Protein AF-A0A8T3YAH6-F1 (afdb_monomer)

Radius of gyration: 26.65 Å; Cα contacts (8 Å, |Δi|>4): 251; chains: 1; bounding box: 53×47×96 Å

Solvent-accessible surface area (backbone atoms only — not comparable to full-atom values): 14576 Å² total; per-residue (Å²): 122,76,70,62,58,57,54,55,54,52,54,54,53,51,53,52,51,52,53,52,54,55,53,51,63,73,66,51,76,77,71,78,74,79,67,77,67,78,80,73,75,72,81,82,87,81,82,77,85,69,80,42,40,68,44,41,51,53,56,50,48,55,52,32,55,74,72,73,51,50,78,53,68,27,23,88,98,78,37,68,81,57,73,85,51,45,67,61,51,51,50,54,51,44,51,52,43,23,71,75,68,77,44,76,87,72,63,62,68,64,57,65,69,46,90,79,73,51,46,64,53,42,33,52,28,51,52,50,18,52,52,22,41,53,54,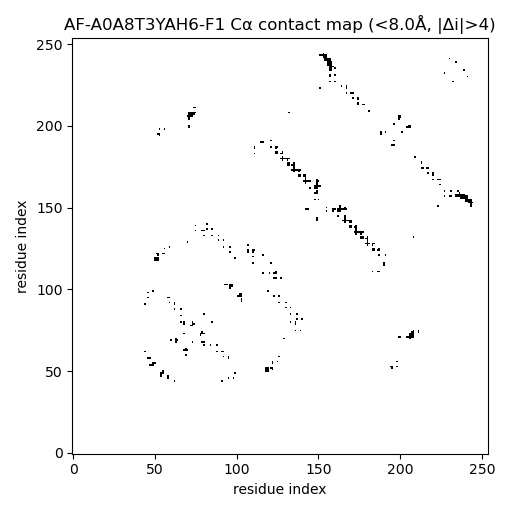13,47,43,24,44,56,52,21,46,72,58,48,72,54,16,44,67,79,72,28,44,41,30,53,33,45,69,47,26,51,56,13,45,52,24,39,48,50,10,34,53,28,42,49,52,15,51,49,33,42,52,57,37,63,75,75,53,58,71,68,55,42,68,73,63,32,52,83,92,54,37,27,44,49,76,72,54,63,45,68,60,52,50,51,50,49,52,50,49,52,52,50,52,51,68,76,26,74,91,31,80,74,35,86,52,73,43,78,47,78,84,81,79,77,75,80,78,80,124

Structure (mmCIF, N/CA/C/O backbone):
data_AF-A0A8T3YAH6-F1
#
_entry.id   AF-A0A8T3YAH6-F1
#
loop_
_atom_site.group_PDB
_atom_site.id
_atom_site.type_symbol
_atom_site.label_atom_id
_atom_site.label_alt_id
_atom_site.label_comp_id
_atom_site.label_asym_id
_atom_site.label_entity_id
_atom_site.label_seq_id
_atom_site.pdbx_PDB_ins_code
_atom_site.Cartn_x
_atom_site.Cartn_y
_atom_site.Cartn_z
_atom_site.occupancy
_atom_site.B_iso_or_equiv
_atom_site.auth_seq_id
_atom_site.auth_comp_id
_atom_site.auth_asym_id
_atom_site.auth_atom_id
_atom_site.pdbx_PDB_model_num
ATOM 1 N N . MET A 1 1 ? -8.938 -32.925 -70.103 1.00 58.50 1 MET A N 1
ATOM 2 C CA . MET A 1 1 ? -7.854 -32.236 -69.361 1.00 58.50 1 MET A CA 1
ATOM 3 C C . MET A 1 1 ? -8.086 -30.743 -69.096 1.00 58.50 1 MET A C 1
ATOM 5 O O . MET A 1 1 ? -7.598 -30.274 -68.082 1.00 58.50 1 MET A O 1
ATOM 9 N N . ARG A 1 2 ? -8.848 -29.981 -69.904 1.00 56.31 2 ARG A N 1
ATOM 10 C CA . ARG A 1 2 ? -9.112 -28.549 -69.612 1.00 56.31 2 ARG A CA 1
ATOM 11 C C . ARG A 1 2 ? -10.054 -28.286 -68.421 1.00 56.31 2 ARG A C 1
ATOM 13 O O . ARG A 1 2 ? -9.937 -27.248 -67.787 1.00 56.31 2 ARG A O 1
ATOM 20 N N . SER A 1 3 ? -10.931 -29.232 -68.072 1.00 58.44 3 SER A N 1
ATOM 21 C CA . SER A 1 3 ? -11.927 -29.045 -66.999 1.00 58.44 3 SER A CA 1
ATOM 22 C C . SER A 1 3 ? -11.345 -29.091 -65.578 1.00 58.44 3 SER A C 1
ATOM 24 O O . SER A 1 3 ? -11.887 -28.465 -64.675 1.00 58.44 3 SER A O 1
ATOM 26 N N . SER A 1 4 ? -10.229 -29.796 -65.369 1.00 64.81 4 SER A N 1
ATOM 27 C CA . SER A 1 4 ? -9.626 -29.962 -64.037 1.00 64.81 4 SER A CA 1
ATOM 28 C C . SER A 1 4 ? -8.854 -28.721 -63.579 1.00 64.81 4 SER A C 1
ATOM 30 O O . SER A 1 4 ? -8.792 -28.444 -62.389 1.00 64.81 4 SER A O 1
ATOM 32 N N . ILE A 1 5 ? -8.316 -27.936 -64.518 1.00 74.44 5 ILE A N 1
ATOM 33 C CA . ILE A 1 5 ? -7.551 -26.716 -64.209 1.00 74.44 5 ILE A CA 1
ATOM 34 C C . ILE A 1 5 ? -8.486 -25.606 -63.707 1.00 74.44 5 ILE A C 1
ATOM 36 O O . ILE A 1 5 ? -8.155 -24.904 -62.757 1.00 74.44 5 ILE A O 1
ATOM 40 N N . VAL A 1 6 ? -9.689 -25.496 -64.282 1.00 77.62 6 VAL A N 1
ATOM 41 C CA . VAL A 1 6 ? -10.686 -24.491 -63.874 1.00 77.62 6 VAL A CA 1
ATOM 42 C C . VAL A 1 6 ? -11.158 -24.726 -62.436 1.00 77.62 6 VAL A C 1
ATOM 44 O O . VAL A 1 6 ? -11.318 -23.776 -61.675 1.00 77.62 6 VAL A O 1
ATOM 47 N N . MET A 1 7 ? -11.316 -25.989 -62.032 1.00 78.31 7 MET A N 1
ATOM 48 C CA . MET A 1 7 ? -11.778 -26.338 -60.687 1.00 78.31 7 MET A CA 1
ATOM 49 C C . MET A 1 7 ? -10.735 -26.018 -59.602 1.00 78.31 7 MET A C 1
ATOM 51 O O . MET A 1 7 ? -11.098 -25.529 -58.536 1.00 78.31 7 MET A O 1
ATOM 55 N N . VAL A 1 8 ? -9.441 -26.218 -59.882 1.00 79.25 8 VAL A N 1
ATOM 56 C CA . VAL A 1 8 ? -8.357 -25.891 -58.934 1.00 79.25 8 VAL A CA 1
ATOM 57 C C . VAL A 1 8 ? -8.246 -24.379 -58.717 1.00 79.25 8 VAL A C 1
ATOM 59 O O . VAL A 1 8 ? -8.110 -23.932 -57.580 1.00 79.25 8 VAL A O 1
ATOM 62 N N . TYR A 1 9 ? -8.385 -23.581 -59.781 1.00 81.38 9 TYR A N 1
ATOM 63 C CA . TYR A 1 9 ? -8.383 -22.118 -59.669 1.00 81.38 9 TYR A CA 1
ATOM 64 C C . TYR A 1 9 ? -9.571 -21.584 -58.861 1.00 81.38 9 TYR A C 1
ATOM 66 O O . TYR A 1 9 ? -9.408 -20.647 -58.081 1.00 81.38 9 TYR A O 1
ATOM 74 N N . LEU A 1 10 ? -10.751 -22.196 -58.996 1.00 81.62 10 LEU A N 1
ATOM 75 C CA . LEU A 1 10 ? -11.941 -21.774 -58.254 1.00 81.62 10 LEU A CA 1
ATOM 76 C C . LEU A 1 10 ? -11.809 -22.034 -56.748 1.00 81.62 10 LEU A C 1
ATOM 78 O O . LEU A 1 10 ? -12.174 -21.180 -55.943 1.00 81.62 10 LEU A O 1
ATOM 82 N N . ILE A 1 11 ? -11.237 -23.181 -56.369 1.00 82.94 11 ILE A N 1
ATOM 83 C CA . ILE A 1 11 ? -10.992 -23.523 -54.961 1.00 82.94 11 ILE A CA 1
ATOM 84 C C . ILE A 1 11 ? -9.966 -22.564 -54.347 1.00 82.94 11 ILE A C 1
ATOM 86 O O . ILE A 1 11 ? -10.167 -22.099 -53.229 1.00 82.94 11 ILE A O 1
ATOM 90 N N . PHE A 1 12 ? -8.910 -22.217 -55.089 1.00 83.62 12 PHE A N 1
ATOM 91 C CA . PHE A 1 12 ? -7.867 -21.307 -54.610 1.00 83.62 12 PHE A CA 1
ATOM 92 C C . PHE A 1 12 ? -8.370 -19.864 -54.428 1.00 83.62 12 PHE A C 1
ATOM 94 O O . PHE A 1 12 ? -8.004 -19.184 -53.473 1.00 83.62 12 PHE A O 1
ATOM 101 N N . LEU A 1 13 ? -9.259 -19.396 -55.310 1.00 82.69 13 LEU A N 1
ATOM 102 C CA . LEU A 1 13 ? -9.889 -18.079 -55.169 1.00 82.69 13 LEU A CA 1
ATOM 103 C C . LEU A 1 13 ? -10.863 -18.028 -53.982 1.00 82.69 13 LEU A C 1
ATOM 105 O O . LEU A 1 13 ? -10.911 -17.022 -53.276 1.00 82.69 13 LEU A O 1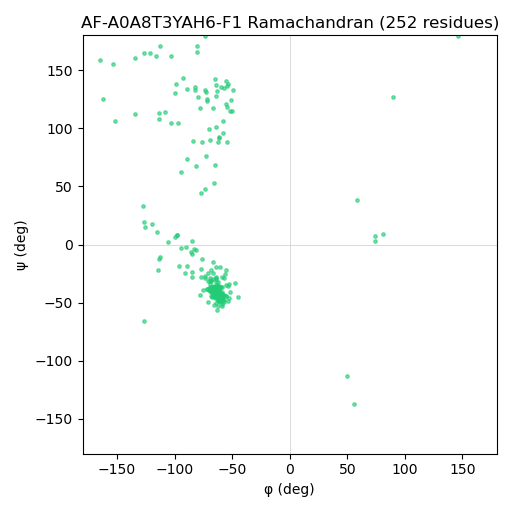
ATOM 109 N N . LEU A 1 14 ? -11.593 -19.117 -53.719 1.00 81.44 14 LEU A N 1
ATOM 110 C CA . LEU A 1 14 ? -12.488 -19.227 -52.563 1.00 81.44 14 LEU A CA 1
ATOM 111 C C . LEU A 1 14 ? -11.729 -19.209 -51.229 1.00 81.44 14 LEU A C 1
ATOM 113 O O . LEU A 1 14 ? -12.170 -18.545 -50.292 1.00 81.44 14 LEU A O 1
ATOM 117 N N . SER A 1 15 ? -10.577 -19.878 -51.131 1.00 78.81 15 SER A N 1
ATOM 118 C CA . SER A 1 15 ? -9.767 -19.856 -49.907 1.00 78.81 15 SER A CA 1
ATOM 119 C C . SER A 1 15 ? -9.123 -18.491 -49.652 1.00 78.81 15 SER A C 1
ATOM 121 O O . SER A 1 15 ? -9.118 -18.037 -48.507 1.00 78.81 15 SER A O 1
ATOM 123 N N . ILE A 1 16 ? -8.671 -17.782 -50.694 1.00 82.25 16 ILE A N 1
ATOM 124 C CA . ILE A 1 16 ? -8.184 -16.397 -50.561 1.00 82.25 16 ILE A CA 1
ATOM 125 C C . ILE A 1 16 ? -9.313 -15.456 -50.114 1.00 82.25 16 ILE A C 1
ATOM 127 O O . ILE A 1 16 ? -9.103 -14.627 -49.229 1.00 82.25 16 ILE A O 1
ATOM 131 N N . ALA A 1 17 ? -10.522 -15.602 -50.666 1.00 80.19 17 ALA A N 1
ATOM 132 C CA . ALA A 1 17 ? -11.671 -14.785 -50.275 1.00 80.19 17 ALA A CA 1
ATOM 133 C C . ALA A 1 17 ? -12.079 -15.005 -48.805 1.00 80.19 17 ALA A C 1
ATOM 135 O O . ALA A 1 17 ? -12.384 -14.040 -48.104 1.00 80.19 17 ALA A O 1
ATOM 136 N N . MET A 1 18 ? -12.029 -16.247 -48.307 1.00 81.50 18 MET A N 1
ATOM 137 C CA . MET A 1 18 ? -12.315 -16.537 -46.895 1.00 81.50 18 MET A CA 1
ATOM 138 C C . MET A 1 18 ? -11.243 -15.978 -45.948 1.00 81.50 18 MET A C 1
ATOM 140 O O . MET A 1 18 ? -11.586 -15.424 -44.905 1.00 81.50 18 MET A O 1
ATOM 144 N N . LEU A 1 19 ? -9.962 -16.048 -46.325 1.00 79.62 19 LEU A N 1
ATOM 145 C CA . LEU A 1 19 ? -8.865 -15.443 -45.559 1.00 79.62 19 LEU A CA 1
ATOM 146 C C . LEU A 1 19 ? -8.976 -13.914 -45.502 1.00 79.62 19 LEU A C 1
ATOM 148 O O . LEU A 1 19 ? -8.810 -13.324 -44.435 1.00 79.62 19 LEU A O 1
ATOM 152 N N . LEU A 1 20 ? -9.326 -13.273 -46.620 1.00 77.69 20 LEU A N 1
ATOM 153 C CA . LEU A 1 20 ? -9.554 -11.828 -46.661 1.00 77.69 20 LEU A CA 1
ATOM 154 C C . LEU A 1 20 ? -10.780 -11.417 -45.836 1.00 77.69 20 LEU A C 1
ATOM 156 O O . LEU A 1 20 ? -10.717 -10.415 -45.129 1.00 77.69 20 LEU A O 1
ATOM 160 N N . SER A 1 21 ? -11.861 -12.203 -45.854 1.00 78.69 21 SER A N 1
ATOM 161 C CA . SER A 1 21 ? -13.044 -11.942 -45.023 1.00 78.69 21 SER A CA 1
ATOM 162 C C . SER A 1 21 ? -12.746 -12.070 -43.525 1.00 78.69 21 SER A C 1
ATOM 164 O O . SER A 1 21 ? -13.248 -11.268 -42.739 1.00 78.69 21 SER A O 1
ATOM 166 N N . ALA A 1 22 ? -11.918 -13.038 -43.123 1.00 73.44 22 ALA A N 1
ATOM 167 C CA . ALA A 1 22 ? -11.496 -13.194 -41.730 1.00 73.44 22 ALA A CA 1
ATOM 168 C C . ALA A 1 22 ? -10.567 -12.051 -41.281 1.00 73.44 22 ALA A C 1
ATOM 170 O O . ALA A 1 22 ? -10.726 -11.514 -40.186 1.00 73.44 22 ALA A O 1
ATOM 171 N N . CYS A 1 23 ? -9.646 -11.610 -42.144 1.00 75.44 23 CYS A N 1
ATOM 172 C CA . CYS A 1 23 ? -8.802 -10.444 -41.868 1.00 75.44 23 CYS A CA 1
ATOM 173 C C . CYS A 1 23 ? -9.608 -9.141 -41.780 1.00 75.44 23 CYS A C 1
ATOM 175 O O . CYS A 1 23 ? -9.298 -8.289 -40.949 1.00 75.44 23 CYS A O 1
ATOM 177 N N . LEU A 1 24 ? -10.656 -8.982 -42.595 1.00 74.56 24 LEU A N 1
ATOM 178 C CA . LEU A 1 24 ? -11.487 -7.779 -42.577 1.00 74.56 24 LEU A CA 1
ATOM 179 C C . LEU A 1 24 ? -12.312 -7.663 -41.283 1.00 74.56 24 LEU A C 1
ATOM 181 O O . LEU A 1 24 ? -12.517 -6.555 -40.801 1.00 74.56 24 LEU A O 1
ATOM 185 N N . GLN A 1 25 ? -12.714 -8.786 -40.675 1.00 69.75 25 GLN A N 1
ATOM 186 C CA . GLN A 1 25 ? -13.374 -8.795 -39.361 1.00 69.75 25 GLN A CA 1
ATOM 187 C C . GLN A 1 25 ? -12.430 -8.406 -38.213 1.00 69.75 25 GLN A C 1
ATOM 189 O O . GLN A 1 25 ? -12.880 -7.819 -37.234 1.00 69.75 25 GLN A O 1
ATOM 194 N N . LEU A 1 26 ? -11.125 -8.670 -38.339 1.00 67.94 26 LEU A N 1
ATOM 195 C CA . LEU A 1 26 ? -10.120 -8.243 -37.354 1.00 67.94 26 LEU A CA 1
ATOM 196 C C . LEU A 1 26 ? -9.759 -6.755 -37.467 1.00 67.94 26 LEU A C 1
ATOM 198 O O . LEU A 1 26 ? -9.251 -6.175 -36.511 1.00 67.94 26 LEU A O 1
ATOM 202 N N . LEU A 1 27 ? -10.019 -6.142 -38.624 1.00 64.31 27 LEU A N 1
ATOM 203 C CA . LEU A 1 27 ? -9.774 -4.722 -38.886 1.00 64.31 27 LEU A CA 1
ATOM 204 C C . LEU A 1 27 ? -11.003 -3.841 -38.651 1.00 64.31 27 LEU A C 1
ATOM 206 O O . LEU A 1 27 ? -10.889 -2.621 -38.779 1.00 64.31 27 LEU A O 1
ATOM 210 N N . GLN A 1 28 ? -12.162 -4.411 -38.306 1.00 57.75 28 GLN A N 1
ATOM 211 C CA . GLN A 1 28 ? -13.272 -3.582 -37.858 1.00 57.75 28 GLN A CA 1
ATOM 212 C C . GLN A 1 28 ? -12.878 -2.958 -36.513 1.00 57.75 28 GLN A C 1
ATOM 214 O O . GLN A 1 28 ? -12.633 -3.700 -35.556 1.00 57.75 28 GLN A O 1
ATOM 219 N N . PRO A 1 29 ? -12.772 -1.617 -36.419 1.00 51.97 29 PRO A N 1
ATOM 220 C CA . PRO A 1 29 ? -12.576 -0.966 -35.139 1.00 51.97 29 PRO A CA 1
ATOM 221 C C . PRO A 1 29 ? -13.723 -1.431 -34.256 1.00 51.97 29 PRO A C 1
ATOM 223 O O . PRO A 1 29 ? -14.891 -1.300 -34.618 1.00 51.97 29 PRO A O 1
ATOM 226 N N . ARG A 1 30 ? -13.369 -2.062 -33.138 1.00 47.28 30 ARG A N 1
ATOM 227 C CA . ARG A 1 30 ? -14.311 -2.465 -32.107 1.00 47.28 30 ARG A CA 1
ATOM 228 C C . ARG A 1 30 ? -14.935 -1.163 -31.627 1.00 47.28 30 ARG A C 1
ATOM 230 O O . ARG A 1 30 ? -14.329 -0.466 -30.817 1.00 47.28 30 ARG A O 1
ATOM 237 N N . GLU A 1 31 ? -16.064 -0.779 -32.223 1.00 46.16 31 GL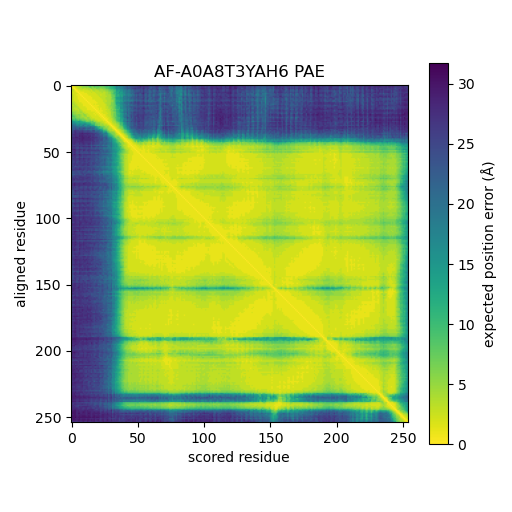U A N 1
ATOM 238 C CA . GLU A 1 31 ? -16.857 0.340 -31.745 1.00 46.16 31 GLU A CA 1
ATOM 239 C C . GLU A 1 31 ? -17.033 0.065 -30.264 1.00 46.16 31 GLU A C 1
ATOM 241 O O . GLU A 1 31 ? -17.546 -0.990 -29.875 1.00 46.16 31 GLU A O 1
ATOM 246 N N . ALA A 1 32 ? -16.456 0.945 -29.449 1.00 49.34 32 ALA A N 1
ATOM 247 C CA . ALA A 1 32 ? -16.631 0.908 -28.022 1.00 49.34 32 ALA A CA 1
ATOM 248 C C . ALA A 1 32 ? -18.134 1.031 -27.818 1.00 49.34 32 ALA A C 1
ATOM 250 O O . ALA A 1 32 ? -18.693 2.123 -27.886 1.00 49.34 32 ALA A O 1
ATOM 251 N N . GLN A 1 33 ? -18.797 -0.113 -27.654 1.00 42.34 33 GLN A N 1
ATOM 252 C CA . GLN A 1 33 ? -20.133 -0.172 -27.122 1.00 42.34 33 GLN A CA 1
ATOM 253 C C . GLN A 1 33 ? -19.995 0.409 -25.724 1.00 42.34 33 GLN A C 1
ATOM 255 O O . GLN A 1 33 ? -19.715 -0.292 -24.756 1.00 42.34 33 GLN A O 1
ATOM 260 N N . THR A 1 34 ? -20.197 1.719 -25.633 1.00 45.72 34 THR A N 1
ATOM 261 C CA . THR A 1 34 ? -20.640 2.437 -24.447 1.00 45.72 34 THR A CA 1
ATOM 262 C C . THR A 1 34 ? -22.065 1.979 -24.135 1.00 45.72 34 THR A C 1
ATOM 264 O O . THR A 1 34 ? -22.997 2.765 -24.011 1.00 45.72 34 THR A O 1
ATOM 267 N N . GLY A 1 35 ? -22.253 0.660 -24.036 1.00 45.12 35 GLY A N 1
ATOM 268 C CA . GLY A 1 35 ? -23.341 0.094 -23.281 1.00 45.12 35 GLY A CA 1
ATOM 269 C C . GLY A 1 35 ? -23.062 0.519 -21.858 1.00 45.12 35 GLY A C 1
ATOM 270 O O . GLY A 1 35 ? -22.160 -0.017 -21.217 1.00 45.12 35 GLY A O 1
ATOM 271 N N . SER A 1 36 ? -23.779 1.545 -21.412 1.00 48.53 36 SER A N 1
ATOM 272 C CA . SER A 1 36 ? -23.929 1.889 -20.011 1.00 48.53 36 SER A CA 1
ATOM 273 C C . SER A 1 36 ? -24.432 0.634 -19.304 1.00 48.53 36 SER A C 1
ATOM 275 O O . SER A 1 36 ? -25.638 0.381 -19.241 1.00 48.53 36 SER A O 1
ATOM 277 N N . SER A 1 37 ? -23.495 -0.207 -18.865 1.00 48.59 37 SER A N 1
ATOM 278 C CA . SER A 1 37 ? -23.779 -1.270 -17.919 1.00 48.59 37 SER A CA 1
ATOM 279 C C . SER A 1 37 ? -24.508 -0.584 -16.771 1.00 48.59 37 SER A C 1
ATOM 281 O O . SER A 1 37 ? -23.990 0.432 -16.299 1.00 48.59 37 SER A O 1
ATOM 283 N N . PRO A 1 38 ? -25.718 -1.033 -16.392 1.00 51.41 38 PRO A N 1
ATOM 284 C CA . PRO A 1 38 ? -26.472 -0.397 -15.329 1.00 51.41 38 PRO A CA 1
ATOM 285 C C . PRO A 1 38 ? -25.542 -0.294 -14.129 1.00 51.41 38 PRO A C 1
ATOM 287 O O . PRO A 1 38 ? -25.050 -1.310 -13.631 1.00 51.41 38 PRO A O 1
ATOM 290 N N . GLU A 1 39 ? -25.231 0.950 -13.771 1.00 56.12 39 GLU A N 1
ATOM 291 C CA . GLU A 1 39 ? -24.380 1.324 -12.657 1.00 56.12 39 GLU A CA 1
ATOM 292 C C . GLU A 1 39 ? -25.097 0.806 -11.416 1.00 56.12 39 GLU A C 1
ATOM 294 O O . GLU A 1 39 ? -26.009 1.423 -10.869 1.00 56.12 39 GLU A O 1
ATOM 299 N N . THR A 1 40 ? -24.803 -0.447 -11.086 1.00 54.12 40 THR A N 1
ATOM 300 C CA . THR A 1 40 ? -25.398 -1.137 -9.958 1.00 54.12 40 THR A CA 1
ATOM 301 C C . THR A 1 40 ? -24.670 -0.551 -8.772 1.00 54.12 40 THR A C 1
ATOM 303 O O . THR A 1 40 ? -23.580 -1.000 -8.425 1.00 54.12 40 THR A O 1
ATOM 306 N N . THR A 1 41 ? -25.206 0.549 -8.248 1.00 68.38 41 THR A N 1
ATOM 307 C CA . THR A 1 41 ? -24.640 1.249 -7.106 1.00 68.38 41 THR A CA 1
ATOM 308 C C . THR A 1 41 ? -24.580 0.257 -5.954 1.00 68.38 41 THR A C 1
ATOM 310 O O . THR A 1 41 ? -25.603 -0.167 -5.415 1.00 68.38 41 THR A O 1
ATOM 313 N N . ALA A 1 42 ? -23.365 -0.198 -5.639 1.00 74.69 42 ALA A N 1
ATOM 314 C CA . ALA A 1 42 ? -23.141 -1.093 -4.519 1.00 74.69 42 ALA A CA 1
ATOM 315 C C . ALA A 1 42 ? -23.743 -0.446 -3.259 1.00 74.69 42 ALA A C 1
ATOM 317 O O . ALA A 1 42 ? -23.602 0.769 -3.084 1.00 74.69 42 ALA A O 1
ATOM 318 N N . PRO A 1 43 ? -24.434 -1.219 -2.404 1.00 81.19 43 PRO A N 1
ATOM 319 C CA . PRO A 1 43 ? -25.080 -0.670 -1.222 1.00 81.19 43 PRO A CA 1
ATOM 320 C C . PRO A 1 43 ? -24.072 0.108 -0.369 1.00 81.19 43 PRO A C 1
ATOM 322 O O . PRO A 1 43 ? -22.931 -0.321 -0.170 1.00 81.19 43 PRO A O 1
ATOM 325 N N . GLU A 1 44 ? -24.495 1.279 0.104 1.00 89.38 44 GLU A N 1
ATOM 326 C CA . GLU A 1 44 ? -23.676 2.128 0.963 1.00 89.38 44 GLU A CA 1
ATOM 327 C C . GLU A 1 44 ? -23.389 1.419 2.296 1.00 89.38 44 GLU A C 1
ATOM 329 O O . GLU A 1 44 ? -24.269 0.782 2.881 1.00 89.38 44 GLU A O 1
ATOM 334 N N . LEU A 1 45 ? -22.142 1.509 2.768 1.00 92.75 45 LEU A N 1
ATOM 335 C CA . LEU A 1 45 ? -21.743 0.917 4.041 1.00 92.75 45 LEU A CA 1
ATOM 336 C C . LEU A 1 45 ? -22.332 1.720 5.203 1.00 92.75 45 LEU A C 1
ATOM 338 O O . LEU A 1 45 ? -22.183 2.937 5.273 1.00 92.75 45 LEU A O 1
ATOM 342 N N . VAL A 1 46 ? -22.956 1.017 6.146 1.00 95.06 46 VAL A N 1
ATOM 343 C CA . VAL A 1 46 ? -23.442 1.591 7.405 1.00 95.06 46 VAL A CA 1
ATOM 344 C C . VAL A 1 46 ? -22.557 1.086 8.538 1.00 95.06 46 VAL A C 1
ATOM 346 O O . VAL A 1 46 ? -22.553 -0.110 8.845 1.00 95.06 46 VAL A O 1
ATOM 349 N N . PHE A 1 47 ? -21.809 1.996 9.161 1.00 97.00 47 PHE A N 1
ATOM 350 C CA . PHE A 1 47 ? -20.878 1.655 10.234 1.00 97.00 47 PHE A CA 1
ATOM 351 C C . PHE A 1 47 ? -21.580 1.536 11.588 1.00 97.00 47 PHE A C 1
ATOM 353 O O . PHE A 1 47 ? -22.394 2.378 11.978 1.00 97.00 47 PHE A O 1
ATOM 360 N N . GLY A 1 48 ? -21.238 0.481 12.329 1.00 96.69 48 GLY A N 1
ATOM 361 C CA . GLY A 1 48 ? -21.663 0.298 13.711 1.00 96.69 48 GLY A C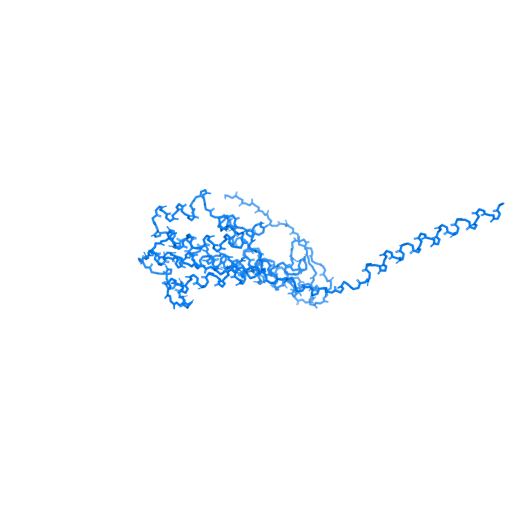A 1
ATOM 362 C C . GLY A 1 48 ? -20.937 1.231 14.682 1.00 96.69 48 GLY A C 1
ATOM 363 O O . GLY A 1 48 ? -20.069 2.024 14.317 1.00 96.69 48 GLY A O 1
ATOM 364 N N . LYS A 1 49 ? -21.278 1.138 15.969 1.00 97.19 49 LYS A N 1
ATOM 365 C CA . LYS A 1 49 ? -20.567 1.881 17.016 1.00 97.19 49 LYS A CA 1
ATOM 366 C C . LYS A 1 49 ? -19.176 1.271 17.230 1.00 97.19 49 LYS A C 1
ATOM 368 O O . LYS A 1 49 ? -19.087 0.095 17.564 1.00 97.19 49 LYS A O 1
ATOM 373 N N . VAL A 1 50 ? -18.121 2.081 17.135 1.00 97.75 50 VAL A N 1
ATOM 374 C CA . VAL A 1 50 ? -16.730 1.647 17.353 1.00 97.75 50 VAL A CA 1
ATOM 375 C C . VAL A 1 50 ? -16.252 2.112 18.730 1.00 97.75 50 VAL A C 1
ATOM 377 O O . VAL A 1 50 ? -15.996 3.298 18.920 1.00 97.75 50 VAL A O 1
ATOM 380 N N . ASN A 1 51 ? -16.159 1.203 19.710 1.00 95.00 51 ASN A N 1
ATOM 381 C CA . ASN A 1 51 ? -15.647 1.526 21.057 1.00 95.00 51 ASN A CA 1
ATOM 382 C C . ASN A 1 51 ? -14.335 0.809 21.386 1.00 95.00 51 ASN A C 1
ATOM 384 O O . ASN A 1 51 ? -13.610 1.238 22.279 1.00 95.00 51 ASN A O 1
ATOM 388 N N . THR A 1 52 ? -14.061 -0.298 20.702 1.00 96.62 52 THR A N 1
ATOM 389 C CA . THR A 1 52 ? -12.888 -1.149 20.913 1.00 96.62 52 THR A CA 1
ATOM 390 C C . THR A 1 52 ? -12.133 -1.356 19.607 1.00 96.62 52 THR A C 1
ATOM 392 O O . THR A 1 52 ? -12.679 -1.142 18.520 1.00 96.62 52 THR A O 1
ATOM 395 N N . PHE A 1 53 ? -10.897 -1.845 19.704 1.00 96.31 53 PHE A N 1
ATOM 396 C CA . PHE A 1 53 ? -10.130 -2.276 18.542 1.00 96.31 53 PHE A CA 1
ATOM 397 C C . PHE A 1 53 ? -10.880 -3.321 17.712 1.00 96.31 53 PHE A C 1
ATOM 399 O O . PHE A 1 53 ? -10.962 -3.210 16.491 1.00 96.31 53 PHE A O 1
ATOM 406 N N . ARG A 1 54 ? -11.487 -4.308 18.384 1.00 96.88 54 ARG A N 1
ATOM 407 C CA . ARG A 1 54 ? -12.278 -5.362 17.739 1.00 96.88 54 ARG A CA 1
ATOM 408 C C . ARG A 1 54 ? -13.417 -4.783 16.904 1.00 96.88 54 ARG A C 1
ATOM 410 O O . ARG A 1 54 ? -13.625 -5.259 15.794 1.00 96.88 54 ARG A O 1
ATOM 417 N N . ASP A 1 55 ? -14.131 -3.780 17.410 1.00 97.75 55 ASP A N 1
ATOM 418 C CA . ASP A 1 55 ? -15.221 -3.150 16.656 1.00 97.75 55 ASP A CA 1
ATOM 419 C C . ASP A 1 55 ? -14.681 -2.518 15.366 1.00 97.75 55 ASP A C 1
ATOM 421 O O . ASP A 1 55 ? -15.187 -2.798 14.282 1.00 97.75 55 ASP A O 1
ATOM 425 N N . GLY A 1 56 ? -13.602 -1.733 15.471 1.00 97.81 56 GLY A N 1
ATOM 426 C CA . GLY A 1 56 ? -12.975 -1.083 14.317 1.00 97.81 56 GLY A CA 1
ATOM 427 C C . GLY A 1 56 ? -12.431 -2.082 13.295 1.00 97.81 56 GLY A C 1
ATOM 428 O O . GLY A 1 56 ? -12.615 -1.904 12.093 1.00 97.81 56 GLY A O 1
ATOM 429 N N . PHE A 1 57 ? -11.832 -3.174 13.768 1.00 97.69 57 PHE A N 1
ATOM 430 C CA . PHE A 1 57 ? -11.370 -4.271 12.924 1.00 97.69 57 PHE A CA 1
ATOM 431 C C . PHE A 1 57 ? -12.521 -4.931 12.152 1.00 97.69 57 PHE A C 1
ATOM 433 O O . PHE A 1 57 ? -12.396 -5.198 10.960 1.00 97.69 57 PHE A O 1
ATOM 440 N N . MET A 1 58 ? -13.661 -5.173 12.806 1.00 98.06 58 MET A N 1
ATOM 441 C CA . MET A 1 58 ? -14.827 -5.763 12.145 1.00 98.06 58 MET A CA 1
ATOM 442 C C . MET A 1 58 ? -15.444 -4.820 11.109 1.00 98.06 58 MET A C 1
ATOM 444 O O . MET A 1 58 ? -15.887 -5.295 10.068 1.00 98.06 58 MET A O 1
ATOM 448 N N . GLU A 1 59 ? -15.460 -3.507 11.355 1.00 98.31 59 GLU A N 1
ATOM 449 C CA . GLU A 1 59 ? -15.886 -2.533 10.340 1.00 98.31 59 GLU A CA 1
ATOM 450 C C . GLU A 1 59 ? -14.926 -2.508 9.141 1.00 98.31 59 GLU A C 1
ATOM 452 O O . GLU A 1 59 ? -15.386 -2.513 8.002 1.00 98.31 59 GLU A O 1
ATOM 457 N N . MET A 1 60 ? -13.609 -2.586 9.370 1.00 98.19 60 MET A N 1
ATOM 458 C CA . MET A 1 60 ? -12.627 -2.712 8.285 1.00 98.19 60 MET A CA 1
ATOM 459 C C . MET A 1 60 ? -12.829 -3.998 7.476 1.00 98.19 60 MET A C 1
ATOM 461 O O . MET A 1 60 ? -12.797 -3.974 6.250 1.00 98.19 60 MET A O 1
ATOM 465 N N . LYS A 1 61 ? -13.117 -5.117 8.147 1.00 97.81 61 LYS A N 1
ATOM 466 C CA . LYS A 1 61 ? -13.381 -6.391 7.475 1.00 97.81 61 LYS A CA 1
ATOM 467 C C . LYS A 1 61 ? -14.588 -6.315 6.535 1.00 97.81 61 LYS A C 1
ATOM 469 O O . LYS A 1 61 ? -14.548 -6.902 5.462 1.00 97.81 61 LYS A O 1
ATOM 474 N N . LYS A 1 62 ? -15.642 -5.570 6.893 1.00 97.88 62 LYS A N 1
ATOM 475 C CA . LYS A 1 62 ? -16.784 -5.341 5.986 1.00 97.88 62 LYS A CA 1
ATOM 476 C C . LYS A 1 62 ? -16.369 -4.580 4.725 1.00 97.88 62 LYS A C 1
ATOM 478 O O . LYS A 1 62 ? -16.929 -4.832 3.662 1.00 97.88 62 LYS A O 1
ATOM 483 N N . ILE A 1 63 ? -15.415 -3.650 4.844 1.00 98.00 63 ILE A N 1
ATOM 484 C CA . ILE A 1 63 ? -14.847 -2.942 3.692 1.00 98.00 63 ILE A CA 1
ATOM 485 C C . ILE A 1 63 ? -14.086 -3.942 2.816 1.00 98.00 63 ILE A C 1
ATOM 487 O O . ILE A 1 63 ? -14.401 -4.050 1.637 1.00 98.00 63 ILE A O 1
ATOM 491 N N . ASP A 1 64 ? -13.170 -4.732 3.383 1.00 97.44 64 ASP A N 1
ATOM 492 C CA . ASP A 1 64 ? -12.446 -5.770 2.631 1.00 97.44 64 ASP A CA 1
ATOM 493 C C . ASP A 1 64 ? -13.417 -6.752 1.932 1.00 97.44 64 ASP A C 1
ATOM 495 O O . ASP A 1 64 ? -13.284 -7.032 0.742 1.00 97.44 64 ASP A O 1
ATOM 499 N N . GLU A 1 65 ? -14.467 -7.212 2.626 1.00 96.69 65 GLU A N 1
ATOM 500 C CA . GLU A 1 65 ? -15.502 -8.096 2.068 1.00 96.69 65 GLU A CA 1
ATOM 501 C C . GLU A 1 65 ? -16.261 -7.450 0.892 1.00 96.69 65 GLU A C 1
ATOM 503 O O . GLU A 1 65 ? -16.540 -8.127 -0.099 1.00 96.69 65 GLU A O 1
ATOM 508 N N . LYS A 1 66 ? -16.559 -6.143 0.957 1.00 96.38 66 LYS A N 1
ATOM 509 C CA . LYS A 1 66 ? -17.216 -5.394 -0.130 1.00 96.38 66 LYS A CA 1
ATOM 510 C C . LYS A 1 66 ? -16.380 -5.380 -1.413 1.00 96.38 66 LYS A C 1
ATOM 512 O O . LYS A 1 66 ? -16.956 -5.444 -2.498 1.00 96.38 66 LYS A O 1
ATOM 517 N N . TYR A 1 67 ? -15.056 -5.320 -1.289 1.00 96.44 67 TYR A N 1
ATOM 518 C CA . TYR A 1 67 ? -14.119 -5.309 -2.419 1.00 96.44 67 TYR A CA 1
ATOM 519 C C . TYR A 1 67 ? -13.518 -6.691 -2.715 1.00 96.44 67 TYR A C 1
ATOM 521 O O . TYR A 1 67 ? -12.654 -6.825 -3.578 1.00 96.44 67 TYR A O 1
ATOM 529 N N . ASN A 1 68 ? -14.020 -7.738 -2.050 1.00 95.88 68 ASN A N 1
ATOM 530 C CA . ASN A 1 68 ? -13.597 -9.126 -2.223 1.00 95.88 68 ASN A CA 1
ATOM 531 C C . ASN A 1 68 ? -12.091 -9.339 -1.957 1.00 95.88 68 ASN A C 1
ATOM 533 O O . ASN A 1 68 ? -11.418 -10.105 -2.652 1.00 95.88 68 ASN A O 1
ATOM 537 N N . THR A 1 69 ? -11.571 -8.645 -0.945 1.00 96.12 69 THR A N 1
ATOM 538 C CA . THR A 1 69 ? -10.169 -8.682 -0.518 1.00 96.12 69 THR A CA 1
ATOM 539 C C . THR A 1 69 ? -10.041 -9.326 0.864 1.00 96.12 69 THR A C 1
ATOM 541 O O . THR A 1 69 ? -11.027 -9.621 1.541 1.00 96.12 69 THR A O 1
ATOM 544 N N . ASP A 1 70 ? -8.807 -9.593 1.286 1.00 95.69 70 ASP A N 1
ATOM 545 C CA . ASP A 1 70 ? -8.508 -10.131 2.612 1.00 95.69 70 ASP A CA 1
ATOM 546 C C . ASP A 1 70 ? -7.113 -9.664 3.014 1.00 95.69 70 ASP A C 1
ATOM 548 O O . ASP A 1 70 ? -6.112 -10.194 2.514 1.00 95.69 70 ASP A O 1
ATOM 552 N N . PHE A 1 71 ? -7.050 -8.706 3.944 1.00 94.56 71 PHE A N 1
ATOM 553 C CA . PHE A 1 71 ? -5.782 -8.092 4.329 1.00 94.56 71 PHE A CA 1
ATOM 554 C C . PHE A 1 71 ? -4.738 -9.114 4.815 1.00 94.56 71 PHE A C 1
ATOM 556 O O . PHE A 1 71 ? -3.542 -8.856 4.691 1.00 94.56 71 PHE A O 1
ATOM 563 N N . HIS A 1 72 ? -5.147 -10.283 5.337 1.00 95.88 72 HIS A N 1
ATOM 564 C CA . HIS A 1 72 ? -4.208 -11.328 5.759 1.00 95.88 72 HIS A CA 1
ATOM 565 C C . HIS A 1 72 ? -3.517 -12.022 4.582 1.00 95.88 72 HIS A C 1
ATOM 567 O O . HIS A 1 72 ? -2.388 -12.498 4.720 1.00 95.88 72 HIS A O 1
ATOM 573 N N . LYS A 1 73 ? -4.199 -12.130 3.438 1.00 97.06 73 LYS A N 1
ATOM 574 C CA . LYS A 1 73 ? -3.724 -12.880 2.265 1.00 97.06 73 LYS A CA 1
ATOM 575 C C . LYS A 1 73 ? -3.032 -12.002 1.230 1.00 97.06 73 LYS A C 1
ATOM 577 O O . LYS A 1 73 ? -2.327 -12.530 0.369 1.00 97.06 73 LYS A O 1
ATOM 582 N N . GLU A 1 74 ? -3.252 -10.696 1.294 1.00 96.94 74 GLU A N 1
ATOM 583 C CA . GLU A 1 74 ? -2.669 -9.723 0.378 1.00 96.94 74 GLU A CA 1
ATOM 584 C C . GLU A 1 74 ? -1.134 -9.743 0.413 1.00 96.94 74 GLU A C 1
ATOM 586 O O . GLU A 1 74 ? -0.503 -9.833 1.467 1.00 96.94 74 GLU A O 1
ATOM 591 N N . ARG A 1 75 ? -0.527 -9.713 -0.776 1.00 95.94 75 ARG A N 1
ATOM 592 C CA . ARG A 1 75 ? 0.913 -9.759 -1.021 1.00 95.94 75 ARG A CA 1
ATOM 593 C C . ARG A 1 75 ? 1.236 -9.265 -2.427 1.00 95.94 75 ARG A C 1
ATOM 595 O O . ARG A 1 75 ? 0.792 -9.854 -3.418 1.00 95.94 75 ARG A O 1
ATOM 602 N N . LEU A 1 76 ? 2.124 -8.272 -2.507 1.00 93.56 76 LEU A N 1
ATOM 603 C CA . LEU A 1 76 ? 2.632 -7.731 -3.769 1.00 93.56 76 LEU A CA 1
ATOM 604 C C . LEU A 1 76 ? 3.115 -8.833 -4.719 1.00 93.56 76 LEU A C 1
ATOM 606 O O . LEU A 1 76 ? 3.840 -9.753 -4.327 1.00 93.56 76 LEU A O 1
ATOM 610 N N . GLY A 1 77 ? 2.683 -8.733 -5.977 1.00 89.56 77 GLY A N 1
ATOM 611 C CA . GLY A 1 77 ? 3.001 -9.687 -7.040 1.00 89.56 77 GLY A CA 1
ATOM 612 C C . GLY A 1 77 ? 2.267 -11.030 -6.960 1.00 89.56 77 GLY A C 1
ATOM 613 O O . GLY A 1 77 ? 2.536 -11.897 -7.788 1.00 89.56 77 GLY A O 1
ATOM 614 N N . LYS A 1 78 ? 1.362 -11.232 -5.989 1.00 93.50 78 LYS A N 1
ATOM 615 C CA . LYS A 1 78 ? 0.547 -12.454 -5.876 1.00 93.50 78 LYS A CA 1
ATOM 616 C C . LYS A 1 78 ? -0.946 -12.160 -5.788 1.00 93.50 78 LYS A C 1
ATOM 618 O O . LYS A 1 78 ? -1.687 -12.538 -6.686 1.00 93.50 78 LYS A O 1
ATOM 623 N N . LEU A 1 79 ? -1.370 -11.523 -4.702 1.00 94.44 79 LEU A N 1
ATOM 624 C CA . LEU A 1 79 ? -2.762 -11.183 -4.431 1.00 94.44 79 LEU A CA 1
ATOM 625 C C . LEU A 1 79 ? -2.785 -9.738 -3.952 1.00 94.44 79 LEU A C 1
ATOM 627 O O . LEU A 1 79 ? -2.238 -9.450 -2.899 1.00 94.44 79 LEU A O 1
ATOM 631 N N . VAL A 1 80 ? -3.361 -8.845 -4.741 1.00 95.88 80 VAL A N 1
ATOM 632 C CA . VAL A 1 80 ? -3.468 -7.414 -4.434 1.00 95.88 80 VAL A CA 1
ATOM 633 C C . VAL A 1 80 ? -4.885 -6.962 -4.746 1.00 95.88 80 VAL A C 1
ATOM 635 O O . VAL A 1 80 ? -5.581 -7.629 -5.520 1.00 95.88 80 VAL A O 1
ATOM 638 N N . VAL A 1 81 ? -5.301 -5.838 -4.177 1.00 96.81 81 VAL A N 1
ATOM 639 C CA . VAL A 1 81 ? -6.567 -5.202 -4.550 1.00 96.81 81 VAL A CA 1
ATOM 640 C C . VAL A 1 81 ? -6.492 -4.736 -6.009 1.00 96.81 81 VAL A C 1
ATOM 642 O O . VAL A 1 81 ? -5.444 -4.290 -6.483 1.00 96.81 81 VAL A O 1
ATOM 645 N N . ASP A 1 82 ? -7.585 -4.857 -6.763 1.00 96.38 82 ASP A N 1
ATOM 646 C CA . ASP A 1 82 ? -7.627 -4.340 -8.132 1.00 96.38 82 ASP A CA 1
ATOM 647 C C . ASP A 1 82 ? -7.489 -2.811 -8.104 1.00 96.38 82 ASP A C 1
ATOM 649 O O . ASP A 1 82 ? -8.224 -2.122 -7.395 1.00 96.38 82 ASP A O 1
ATOM 653 N N . SER A 1 83 ? -6.553 -2.259 -8.882 1.00 96.25 83 SER A N 1
ATOM 654 C CA . SER A 1 83 ? -6.337 -0.804 -8.943 1.00 96.25 83 SER A CA 1
ATOM 655 C C . SER A 1 83 ? -7.588 0.010 -9.304 1.00 96.25 83 SER A C 1
ATOM 657 O O . SER A 1 83 ? -7.656 1.191 -8.969 1.00 96.25 83 SER A O 1
ATOM 659 N N . ARG A 1 84 ? -8.590 -0.598 -9.954 1.00 96.12 84 ARG A N 1
ATOM 660 C CA . ARG A 1 84 ? -9.879 0.043 -10.266 1.00 96.12 84 ARG A CA 1
ATOM 661 C C . ARG A 1 84 ? -10.776 0.204 -9.040 1.00 96.12 84 ARG A C 1
ATOM 663 O O . ARG A 1 84 ? -11.555 1.152 -8.994 1.00 96.12 84 ARG A O 1
ATOM 670 N N . ASP A 1 85 ? -10.642 -0.687 -8.064 1.00 96.56 85 ASP A N 1
ATOM 671 C CA . ASP A 1 85 ? -11.459 -0.717 -6.849 1.00 96.56 85 ASP A CA 1
ATOM 672 C C . ASP A 1 85 ? -10.827 0.099 -5.710 1.00 96.56 85 ASP A C 1
ATOM 674 O O . ASP A 1 85 ? -11.537 0.618 -4.846 1.00 96.56 85 ASP A O 1
ATOM 678 N N . MET A 1 86 ? -9.501 0.283 -5.735 1.00 96.75 86 MET A N 1
ATOM 679 C CA . MET A 1 86 ? -8.750 1.002 -4.697 1.00 96.75 86 MET A CA 1
ATOM 680 C C . MET A 1 86 ? -9.286 2.407 -4.372 1.00 96.75 86 MET A C 1
ATOM 682 O O . MET A 1 86 ? -9.451 2.680 -3.187 1.00 96.75 86 MET A O 1
ATOM 686 N N . PRO A 1 87 ? -9.622 3.295 -5.335 1.00 96.56 87 PRO A N 1
ATOM 687 C CA . PRO A 1 87 ? -10.128 4.627 -4.990 1.00 96.56 87 PRO A CA 1
ATOM 688 C C . PRO A 1 87 ? -11.447 4.590 -4.208 1.00 96.56 87 PRO A C 1
ATOM 690 O O . PRO A 1 87 ? -11.645 5.369 -3.277 1.00 96.56 87 PRO A O 1
ATOM 693 N N . ALA A 1 88 ? -12.353 3.675 -4.568 1.00 96.56 88 ALA A N 1
ATOM 694 C CA . ALA A 1 88 ? -13.624 3.508 -3.867 1.00 96.56 88 ALA A CA 1
ATOM 695 C C . ALA A 1 88 ? -13.415 2.879 -2.480 1.00 96.56 88 ALA A C 1
ATOM 697 O O . ALA A 1 88 ? -14.039 3.297 -1.502 1.00 96.56 88 ALA A O 1
ATOM 698 N N . MET A 1 89 ? -12.490 1.922 -2.383 1.00 97.69 89 MET A N 1
ATOM 699 C CA . MET A 1 89 ? -12.109 1.293 -1.124 1.00 97.69 89 MET A CA 1
ATOM 700 C C . MET A 1 89 ? -11.459 2.278 -0.149 1.00 97.69 89 MET A C 1
ATOM 702 O O . MET A 1 89 ? -11.840 2.319 1.020 1.00 97.69 89 MET A O 1
ATOM 706 N N . GLU A 1 90 ? -10.525 3.108 -0.618 1.00 97.94 90 GLU A N 1
ATOM 707 C CA . GLU A 1 90 ? -9.914 4.174 0.180 1.00 97.94 90 GLU A CA 1
ATOM 708 C C . GLU A 1 90 ? -10.968 5.162 0.688 1.00 97.94 90 GLU A C 1
ATOM 710 O O . GLU A 1 90 ? -10.946 5.530 1.862 1.00 97.94 90 GLU A O 1
ATOM 715 N N . GLU A 1 91 ? -11.927 5.554 -0.154 1.00 97.81 91 GLU A N 1
ATOM 716 C CA . GLU A 1 91 ? -13.022 6.437 0.256 1.00 97.81 91 GLU A CA 1
ATOM 717 C C . GLU A 1 91 ? -13.885 5.810 1.360 1.00 97.81 91 GLU A C 1
ATOM 719 O O . GLU A 1 91 ? -14.205 6.481 2.341 1.00 97.81 91 GLU A O 1
ATOM 724 N N . ASP A 1 92 ? -14.219 4.521 1.270 1.00 98.38 92 ASP A N 1
ATOM 725 C CA . ASP A 1 92 ? -14.945 3.829 2.340 1.00 98.38 92 ASP A CA 1
ATOM 726 C C . ASP A 1 92 ? -14.129 3.754 3.645 1.00 98.38 92 ASP A C 1
ATOM 728 O O . ASP A 1 92 ? -14.689 3.915 4.735 1.00 98.38 92 ASP A O 1
ATOM 732 N N . ILE A 1 93 ? -12.803 3.594 3.559 1.00 98.44 93 ILE A N 1
ATOM 733 C CA . ILE A 1 93 ? -11.908 3.663 4.724 1.00 98.44 93 ILE A CA 1
ATOM 734 C C . ILE A 1 93 ? -11.897 5.078 5.323 1.00 98.44 93 ILE A C 1
ATOM 736 O O . ILE A 1 93 ? -11.948 5.227 6.548 1.00 98.44 93 ILE A O 1
ATOM 740 N N . TYR A 1 94 ? -11.884 6.128 4.498 1.00 98.44 94 TYR A N 1
ATOM 741 C CA . TYR A 1 94 ? -11.979 7.510 4.978 1.00 98.44 94 TYR A CA 1
ATOM 742 C C . TYR A 1 94 ? -13.330 7.816 5.623 1.00 98.44 94 TYR A C 1
ATOM 744 O O . TYR A 1 94 ? -13.369 8.535 6.622 1.00 98.44 94 TYR A O 1
ATOM 752 N N . LYS A 1 95 ? -14.429 7.243 5.124 1.00 98.25 95 LYS A N 1
ATOM 753 C CA . LYS A 1 95 ? -15.736 7.348 5.786 1.00 98.25 95 LYS A CA 1
ATOM 754 C C . LYS A 1 95 ? -15.735 6.657 7.151 1.00 98.25 95 LYS A C 1
ATOM 756 O O . LYS A 1 95 ? -16.289 7.210 8.098 1.00 98.25 95 LYS A O 1
ATOM 761 N N . LEU A 1 96 ? -15.078 5.500 7.293 1.00 98.38 96 LEU A N 1
ATOM 762 C CA . LEU A 1 96 ? -14.897 4.854 8.600 1.00 98.38 96 LEU A CA 1
ATOM 763 C C . LEU A 1 96 ? -14.056 5.731 9.546 1.00 98.38 96 LEU A C 1
ATOM 765 O O . LEU A 1 96 ? -14.403 5.893 10.716 1.00 98.38 96 LEU A O 1
ATOM 769 N N . LEU A 1 97 ? -12.978 6.337 9.044 1.00 98.25 97 LEU A N 1
ATOM 770 C CA . LEU A 1 97 ? -12.136 7.263 9.807 1.00 98.25 97 LEU A CA 1
ATOM 771 C C . LEU A 1 97 ? -12.929 8.480 10.312 1.00 98.25 97 LEU A C 1
ATOM 773 O O . LEU A 1 97 ? -12.837 8.848 11.487 1.00 98.25 97 LEU A O 1
ATOM 777 N N . GLU A 1 98 ? -13.724 9.079 9.429 1.00 98.19 98 GLU A N 1
ATOM 778 C CA . GLU A 1 98 ? -14.598 10.210 9.732 1.00 98.19 98 GLU A CA 1
ATOM 779 C C . GLU A 1 98 ? -15.696 9.819 10.724 1.00 98.19 98 GLU A C 1
ATOM 781 O O . GLU A 1 98 ? -15.960 10.561 11.664 1.00 98.19 98 GLU A O 1
ATOM 786 N N . HIS A 1 99 ? -16.267 8.620 10.599 1.00 97.88 99 HIS A N 1
ATOM 787 C CA . HIS A 1 99 ? -17.234 8.084 11.559 1.00 97.88 99 HIS A CA 1
ATOM 788 C C . HIS A 1 99 ? -16.644 7.922 12.967 1.00 97.88 99 HIS A C 1
ATOM 790 O O . HIS A 1 99 ? -17.301 8.233 13.958 1.00 97.88 99 HIS A O 1
ATOM 796 N N . ILE A 1 100 ? -15.390 7.472 13.074 1.00 97.94 100 ILE A N 1
ATOM 797 C CA . ILE A 1 100 ? -14.718 7.260 14.366 1.00 97.94 100 ILE A CA 1
ATOM 798 C C . ILE A 1 100 ? -14.285 8.583 15.011 1.00 97.94 100 ILE A C 1
ATOM 800 O O . ILE A 1 100 ? -14.353 8.728 16.232 1.00 97.94 100 ILE A O 1
ATOM 804 N N . THR A 1 101 ? -13.796 9.538 14.217 1.00 97.75 101 THR A N 1
ATOM 805 C CA . THR A 1 101 ? -13.092 10.727 14.738 1.00 97.75 101 THR A CA 1
ATOM 806 C C . THR A 1 101 ? -13.815 12.051 14.508 1.00 97.75 101 THR A C 1
ATOM 808 O O . THR A 1 101 ? -13.423 13.067 15.080 1.00 97.75 101 THR A O 1
ATOM 811 N N . GLY A 1 102 ? -14.848 12.065 13.666 1.00 97.88 102 GLY A N 1
ATOM 812 C CA . GLY A 1 102 ? -15.507 13.274 13.176 1.00 97.88 102 GLY A CA 1
ATOM 813 C C . GLY A 1 102 ? -14.702 14.055 12.130 1.00 97.88 102 GLY A C 1
ATOM 814 O O . GLY A 1 102 ? -15.080 15.178 11.806 1.00 97.88 102 GLY A O 1
ATOM 815 N N . THR A 1 103 ? -13.574 13.528 11.633 1.00 97.44 103 THR A N 1
ATOM 816 C CA . THR A 1 103 ? -12.727 14.204 10.637 1.00 97.44 103 THR A CA 1
ATOM 817 C C . THR A 1 103 ? -11.921 13.217 9.792 1.00 97.44 103 THR A C 1
ATOM 819 O O . THR A 1 103 ? -11.603 12.115 10.222 1.00 97.44 103 THR A O 1
ATOM 822 N N . ARG A 1 104 ? -11.526 13.626 8.585 1.00 96.75 104 ARG A N 1
ATOM 823 C CA . ARG A 1 104 ? -10.578 12.867 7.747 1.00 96.75 104 ARG A CA 1
ATOM 824 C C . ARG A 1 104 ? -9.118 13.249 8.004 1.00 96.75 104 ARG A C 1
ATOM 826 O O . ARG A 1 104 ? -8.207 12.498 7.674 1.00 96.75 104 ARG A O 1
ATOM 833 N N . ASN A 1 105 ? -8.885 14.415 8.606 1.00 96.06 105 ASN A N 1
ATOM 834 C CA . ASN A 1 105 ? -7.555 15.003 8.756 1.00 96.06 105 ASN A CA 1
ATOM 835 C C . ASN A 1 105 ? -6.893 14.540 10.058 1.00 96.06 105 ASN A C 1
ATOM 837 O O . ASN A 1 105 ? -6.803 15.297 11.027 1.00 96.06 105 ASN A O 1
ATOM 841 N N . ILE A 1 106 ? -6.453 13.283 10.080 1.00 97.62 106 ILE A N 1
ATOM 842 C CA . ILE A 1 106 ? -5.729 12.695 11.209 1.00 97.62 106 ILE A CA 1
ATOM 843 C C . ILE A 1 106 ? -4.225 12.699 10.940 1.00 97.62 106 ILE A C 1
ATOM 845 O O . ILE A 1 106 ? -3.748 12.240 9.906 1.00 97.62 106 ILE A O 1
ATOM 849 N N . ASP A 1 107 ? -3.469 13.186 11.919 1.00 97.88 107 ASP A N 1
ATOM 850 C CA . ASP A 1 107 ? -2.013 13.084 11.945 1.00 97.88 107 ASP A CA 1
ATOM 851 C C . ASP A 1 107 ? -1.607 11.718 12.525 1.00 97.88 107 ASP A C 1
ATOM 853 O O . ASP A 1 107 ? -1.457 11.547 13.741 1.00 97.88 107 ASP A O 1
ATOM 857 N N . PHE A 1 108 ? -1.487 10.718 11.649 1.00 97.69 108 PHE A N 1
ATOM 858 C CA . PHE A 1 108 ? -1.124 9.352 12.037 1.00 97.69 108 PHE A CA 1
ATOM 859 C C . PHE A 1 108 ? 0.286 9.252 12.627 1.00 97.69 108 PHE A C 1
ATOM 861 O O . PHE A 1 108 ? 0.526 8.400 13.483 1.00 97.69 108 PHE A O 1
ATOM 868 N N . GLU A 1 109 ? 1.206 10.133 12.230 1.00 97.38 109 GLU A N 1
ATOM 869 C CA . GLU A 1 109 ? 2.546 10.204 12.813 1.00 97.38 109 GLU A CA 1
ATOM 870 C C . GLU A 1 109 ? 2.469 10.658 14.274 1.00 97.38 109 GLU A C 1
ATOM 872 O O . GLU A 1 109 ? 3.052 10.043 15.168 1.00 97.38 109 GLU A O 1
ATOM 877 N N . LYS A 1 110 ? 1.666 11.677 14.580 1.00 97.88 110 LYS A N 1
ATOM 878 C CA . LYS A 1 110 ? 1.436 12.072 15.973 1.00 97.88 110 LYS A CA 1
ATOM 879 C C . LYS A 1 110 ? 0.785 10.957 16.792 1.00 97.88 110 LYS A C 1
ATOM 881 O O . LYS A 1 110 ? 1.131 10.791 17.963 1.00 97.88 110 LYS A O 1
ATOM 886 N N . VAL A 1 111 ? -0.146 10.195 16.210 1.00 97.31 111 VAL A N 1
ATOM 887 C CA . VAL A 1 111 ? -0.766 9.034 16.878 1.00 97.31 111 VAL A CA 1
ATOM 888 C C . VAL A 1 111 ? 0.269 7.935 17.148 1.00 97.31 111 VAL A C 1
ATOM 890 O O . VAL A 1 111 ? 0.302 7.402 18.261 1.00 97.31 111 VAL A O 1
ATOM 893 N N . SER A 1 112 ? 1.157 7.632 16.193 1.00 97.19 112 SER A N 1
ATOM 894 C CA . SER A 1 112 ? 2.173 6.580 16.346 1.00 97.19 112 SER A CA 1
ATOM 895 C C . SER A 1 112 ? 3.152 6.875 17.489 1.00 97.19 112 SER A C 1
ATOM 897 O O . SER A 1 112 ? 3.502 5.971 18.253 1.00 97.19 112 SER A O 1
ATOM 899 N N . HIS A 1 113 ? 3.496 8.147 17.704 1.00 96.81 113 HIS A N 1
ATOM 900 C CA . HIS A 1 113 ? 4.422 8.585 18.754 1.00 96.81 113 HIS A CA 1
ATOM 901 C C . HIS A 1 113 ? 3.800 8.726 20.157 1.00 96.81 113 HIS A C 1
ATOM 903 O O . HIS A 1 113 ? 4.520 8.985 21.129 1.00 96.81 113 HIS A O 1
ATOM 909 N N . LYS A 1 114 ? 2.480 8.541 20.325 1.00 96.00 114 LYS A N 1
ATOM 910 C CA . LYS A 1 114 ? 1.854 8.548 21.660 1.00 96.00 114 LYS A CA 1
ATOM 911 C C . LYS A 1 114 ? 2.390 7.397 22.513 1.00 96.00 114 LYS A C 1
ATOM 913 O O . LYS A 1 114 ? 2.395 6.247 22.078 1.00 96.00 114 LYS A O 1
ATOM 918 N N . ARG A 1 115 ? 2.787 7.693 23.757 1.00 92.62 115 ARG A N 1
ATOM 919 C CA . ARG A 1 115 ? 3.303 6.679 24.698 1.00 92.62 115 ARG A CA 1
ATOM 920 C C . ARG A 1 115 ? 2.239 5.682 25.149 1.00 92.62 115 ARG A C 1
ATOM 922 O O . ARG A 1 115 ? 2.525 4.495 25.157 1.00 92.62 115 ARG A O 1
ATOM 929 N N . ASN A 1 116 ? 1.050 6.175 25.494 1.00 92.56 116 ASN A N 1
ATOM 930 C CA . ASN A 1 116 ? -0.082 5.367 25.943 1.00 92.56 116 ASN A CA 1
ATOM 931 C C . ASN A 1 116 ? -1.186 5.473 24.893 1.00 92.56 116 ASN A C 1
ATOM 933 O O . ASN A 1 116 ? -1.791 6.540 24.754 1.00 92.56 116 ASN A O 1
ATOM 937 N N . LYS A 1 117 ? -1.408 4.398 24.139 1.00 94.75 117 LYS A N 1
ATOM 938 C CA . LYS A 1 117 ? -2.438 4.339 23.102 1.00 94.75 117 LYS A CA 1
ATOM 939 C C . LYS A 1 117 ? -3.760 3.855 23.681 1.00 94.75 117 LYS A C 1
ATOM 941 O O . LYS A 1 117 ? -3.805 2.895 24.443 1.00 94.75 117 LYS A O 1
ATOM 946 N N . THR A 1 118 ? -4.829 4.556 23.332 1.00 95.94 118 THR A N 1
ATOM 947 C CA . THR A 1 118 ? -6.206 4.127 23.600 1.00 95.94 118 THR A CA 1
ATOM 948 C C . THR A 1 118 ? -6.658 3.099 22.562 1.00 95.94 118 THR A C 1
ATOM 950 O O . THR A 1 118 ? -6.055 2.993 21.498 1.00 95.94 118 THR A O 1
ATOM 953 N N . GLU A 1 119 ? -7.762 2.392 22.818 1.00 95.44 119 GLU A N 1
ATOM 954 C CA . GLU A 1 119 ? -8.397 1.513 21.820 1.00 95.44 119 GLU A CA 1
ATOM 955 C C . GLU A 1 119 ? -8.659 2.245 20.492 1.00 95.44 119 GLU A C 1
ATOM 957 O O . GLU A 1 119 ? -8.384 1.712 19.421 1.00 95.44 119 GLU A O 1
ATOM 962 N N . THR A 1 120 ? -9.111 3.502 20.552 1.00 96.75 120 THR A N 1
ATOM 963 C CA . THR A 1 120 ? -9.298 4.338 19.361 1.00 96.75 120 THR A CA 1
ATOM 964 C C . THR A 1 120 ? -7.977 4.599 18.642 1.00 96.75 120 THR A C 1
ATOM 966 O O . THR A 1 120 ? -7.926 4.453 17.427 1.00 96.75 120 THR A O 1
ATOM 969 N N . ASP A 1 121 ? -6.893 4.928 19.356 1.00 97.38 121 ASP A N 1
ATOM 970 C CA . ASP A 1 121 ? -5.575 5.124 18.729 1.00 97.38 121 ASP A CA 1
ATOM 971 C C . ASP A 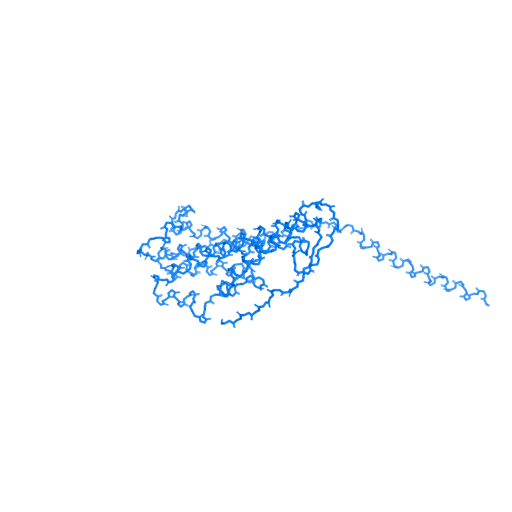1 121 ? -5.097 3.861 17.994 1.00 97.38 121 ASP A C 1
ATOM 973 O O . ASP A 1 121 ? -4.497 3.966 16.925 1.00 97.38 121 ASP A O 1
ATOM 977 N N . LEU A 1 122 ? -5.387 2.671 18.532 1.00 96.94 122 LEU A N 1
ATOM 978 C CA . LEU A 1 122 ? -5.063 1.397 17.885 1.00 96.94 122 LEU A CA 1
ATOM 979 C C . LEU A 1 122 ? -5.863 1.197 16.591 1.00 96.94 122 LEU A C 1
ATOM 981 O O . LEU A 1 122 ? -5.284 0.825 15.573 1.00 96.94 122 LEU A O 1
ATOM 985 N N . VAL A 1 123 ? -7.164 1.514 16.590 1.00 97.75 123 VAL A N 1
ATOM 986 C CA . VAL A 1 123 ? -7.982 1.489 15.361 1.00 97.75 123 VAL A CA 1
ATOM 987 C C . VAL A 1 123 ? -7.438 2.468 14.319 1.00 97.75 123 VAL A C 1
ATOM 989 O O . VAL A 1 123 ? -7.348 2.123 13.143 1.00 97.75 123 VAL A O 1
ATOM 992 N N . LEU A 1 124 ? -7.023 3.670 14.731 1.00 98.25 124 LEU A N 1
ATOM 993 C CA . LEU A 1 124 ? -6.447 4.662 13.817 1.00 98.25 124 LEU A CA 1
ATOM 994 C C . LEU A 1 124 ? -5.141 4.180 13.183 1.00 98.25 124 LEU A C 1
ATOM 996 O O . LEU A 1 124 ? -4.926 4.405 11.994 1.00 98.25 124 LEU A O 1
ATOM 1000 N N . LEU A 1 125 ? -4.284 3.494 13.939 1.00 98.06 125 LEU A N 1
ATOM 1001 C CA . LEU A 1 125 ? -3.056 2.907 13.395 1.00 98.06 125 LEU A CA 1
ATOM 1002 C C . LEU A 1 125 ? -3.340 1.738 12.453 1.00 98.06 125 LEU A C 1
ATOM 1004 O O . LEU A 1 125 ? -2.642 1.588 11.451 1.00 98.06 125 LEU A O 1
ATOM 1008 N N . PHE A 1 126 ? -4.383 0.951 12.719 1.00 97.88 126 PHE A N 1
ATOM 1009 C CA . PHE A 1 126 ? -4.821 -0.089 11.792 1.00 97.88 126 PHE A CA 1
ATOM 1010 C C . PHE A 1 126 ? -5.353 0.499 10.481 1.00 97.88 126 PHE A C 1
ATOM 1012 O O . PHE A 1 126 ? -4.975 0.039 9.406 1.00 97.88 126 PHE A O 1
ATOM 1019 N N . ILE A 1 127 ? -6.147 1.572 10.552 1.00 98.50 127 ILE A N 1
ATOM 1020 C CA . ILE A 1 127 ? -6.595 2.325 9.371 1.00 98.50 127 ILE A CA 1
ATOM 1021 C C . ILE A 1 127 ? -5.393 2.875 8.591 1.00 98.50 127 ILE A C 1
ATOM 1023 O O . ILE A 1 127 ? -5.313 2.678 7.379 1.00 98.50 127 ILE A O 1
ATOM 1027 N N . ALA A 1 128 ? -4.430 3.507 9.271 1.00 98.56 128 ALA A N 1
ATOM 1028 C CA . ALA A 1 128 ? -3.213 4.020 8.639 1.00 98.56 128 ALA A CA 1
ATOM 1029 C C . ALA A 1 128 ? -2.424 2.910 7.936 1.00 98.56 128 ALA A C 1
ATOM 1031 O O . ALA A 1 128 ? -1.973 3.082 6.804 1.00 98.56 128 ALA A O 1
ATOM 1032 N N . THR A 1 129 ? -2.304 1.755 8.594 1.00 98.19 129 THR A N 1
ATOM 1033 C CA . THR A 1 129 ? -1.670 0.561 8.035 1.00 98.19 129 THR A CA 1
ATOM 1034 C C . THR A 1 129 ? -2.375 0.125 6.756 1.00 98.19 129 THR A C 1
ATOM 1036 O O . THR A 1 129 ? -1.720 -0.033 5.728 1.00 98.19 129 THR A O 1
ATOM 1039 N N . ARG A 1 130 ? -3.707 -0.019 6.790 1.00 98.25 130 ARG A N 1
ATOM 1040 C CA . ARG A 1 130 ? -4.494 -0.459 5.634 1.00 98.25 130 ARG A CA 1
ATOM 1041 C C . ARG A 1 130 ? -4.368 0.501 4.455 1.00 98.25 130 ARG A C 1
ATOM 1043 O O . ARG A 1 130 ? -4.102 0.048 3.347 1.00 98.25 130 ARG A O 1
ATOM 1050 N N . LEU A 1 131 ? -4.481 1.809 4.694 1.00 98.56 131 LEU A N 1
ATOM 1051 C CA . LEU A 1 131 ? -4.294 2.830 3.657 1.00 98.56 131 LEU A CA 1
ATOM 1052 C C . LEU A 1 131 ? -2.897 2.740 3.031 1.00 98.56 131 LEU A C 1
ATOM 1054 O O . LEU A 1 131 ? -2.755 2.760 1.815 1.00 98.56 131 LEU A O 1
ATOM 1058 N N . LYS A 1 132 ? -1.849 2.572 3.845 1.00 98.56 132 LYS A N 1
ATOM 1059 C CA . LYS A 1 132 ? -0.473 2.447 3.344 1.00 98.56 132 LYS A CA 1
ATOM 1060 C C . LYS A 1 132 ? -0.222 1.141 2.587 1.00 98.56 132 LYS A C 1
ATOM 1062 O O . LYS A 1 132 ? 0.560 1.151 1.637 1.00 98.56 132 LYS A O 1
ATOM 1067 N N . MET A 1 133 ? -0.902 0.052 2.950 1.00 98.25 133 MET A N 1
ATOM 1068 C CA . MET A 1 133 ? -0.916 -1.177 2.150 1.00 98.25 133 MET A CA 1
ATOM 1069 C C . MET A 1 133 ? -1.536 -0.918 0.774 1.00 98.25 133 MET A C 1
ATOM 1071 O O . MET A 1 133 ? -0.870 -1.172 -0.224 1.00 98.25 133 MET A O 1
ATOM 1075 N N . LEU A 1 134 ? -2.738 -0.335 0.711 1.00 98.38 134 LEU A N 1
ATOM 1076 C CA . LEU A 1 134 ? -3.412 -0.021 -0.558 1.00 98.38 134 LEU A CA 1
ATOM 1077 C C . LEU A 1 134 ? -2.571 0.911 -1.441 1.00 98.38 134 LEU A C 1
ATOM 1079 O O . LEU A 1 134 ? -2.346 0.608 -2.610 1.00 98.38 134 LEU A O 1
ATOM 1083 N N . GLU A 1 135 ? -2.003 1.979 -0.869 1.00 98.50 135 GLU A N 1
ATOM 1084 C CA . GLU A 1 135 ? -1.078 2.867 -1.584 1.00 98.50 135 GLU A CA 1
ATOM 1085 C C . GLU A 1 135 ? 0.132 2.084 -2.129 1.00 98.50 135 GLU A C 1
ATOM 1087 O O . GLU A 1 135 ? 0.541 2.271 -3.276 1.00 98.50 135 GLU A O 1
ATOM 1092 N N . SER A 1 136 ? 0.718 1.187 -1.325 1.00 98.56 136 SER A N 1
ATOM 1093 C CA . SER A 1 136 ? 1.851 0.355 -1.745 1.00 98.56 136 SER A CA 1
ATOM 1094 C C . SER A 1 136 ? 1.492 -0.550 -2.922 1.00 98.56 136 SER A C 1
ATOM 1096 O O . SER A 1 136 ? 2.256 -0.635 -3.888 1.00 98.56 136 SER A O 1
ATOM 1098 N N . GLU A 1 137 ? 0.329 -1.191 -2.872 1.00 98.25 137 GLU A N 1
ATOM 1099 C CA . GLU A 1 137 ? -0.181 -2.058 -3.931 1.00 98.25 137 GLU A CA 1
ATOM 1100 C C . GLU A 1 137 ? -0.514 -1.288 -5.210 1.00 98.25 137 GLU A C 1
ATOM 1102 O O . GLU A 1 137 ? -0.184 -1.756 -6.304 1.00 98.25 137 GLU A O 1
ATOM 1107 N N . LEU A 1 138 ? -1.105 -0.096 -5.091 1.00 98.31 138 LEU A N 1
ATOM 1108 C CA . LEU A 1 138 ? -1.397 0.780 -6.223 1.00 98.31 138 LEU A CA 1
ATOM 1109 C C . LEU A 1 138 ? -0.111 1.140 -6.963 1.00 98.31 138 LEU A C 1
ATOM 1111 O O . LEU A 1 138 ? 0.008 0.935 -8.170 1.00 98.31 138 LEU A O 1
ATOM 1115 N N . TYR A 1 139 ? 0.886 1.637 -6.230 1.00 98.62 139 TYR A N 1
ATOM 1116 C CA . TYR A 1 139 ? 2.175 2.007 -6.806 1.00 98.62 139 TYR A CA 1
ATOM 1117 C C . TYR A 1 139 ? 2.925 0.806 -7.387 1.00 98.62 139 TYR A C 1
ATOM 1119 O O . TYR A 1 139 ? 3.627 0.946 -8.388 1.00 98.62 139 TYR A O 1
ATOM 1127 N N . PHE A 1 140 ? 2.758 -0.380 -6.801 1.00 98.12 140 PHE A N 1
ATOM 1128 C CA . PHE A 1 140 ? 3.326 -1.605 -7.351 1.00 98.12 140 PHE A CA 1
ATOM 1129 C C . PHE A 1 140 ? 2.706 -1.941 -8.710 1.00 98.12 140 PHE A C 1
ATOM 1131 O O . PHE A 1 140 ? 3.433 -2.227 -9.657 1.00 98.12 140 PHE A O 1
ATOM 1138 N N . GLN A 1 141 ? 1.379 -1.853 -8.831 1.00 97.81 141 GLN A N 1
ATOM 1139 C CA . GLN A 1 141 ? 0.678 -2.045 -10.104 1.00 97.81 141 GLN A CA 1
ATOM 1140 C C . GLN A 1 141 ? 1.068 -0.974 -11.135 1.00 97.81 141 GLN A C 1
ATOM 1142 O O . GLN A 1 141 ? 1.321 -1.303 -12.294 1.00 97.81 141 GLN A O 1
ATOM 1147 N N . LEU A 1 142 ? 1.208 0.290 -10.715 1.00 97.50 142 LEU A N 1
ATOM 1148 C CA . LEU A 1 142 ? 1.675 1.382 -11.579 1.00 97.50 142 LEU A CA 1
ATOM 1149 C C . LEU A 1 142 ? 3.105 1.166 -12.091 1.00 97.50 142 LEU A C 1
ATOM 1151 O O . LEU A 1 142 ? 3.399 1.539 -13.225 1.00 97.50 142 LEU A O 1
ATOM 1155 N N . GLY A 1 143 ? 3.972 0.512 -11.313 1.00 97.50 143 GLY A N 1
ATOM 1156 C CA . GLY A 1 143 ? 5.316 0.133 -11.756 1.00 97.50 143 GLY A CA 1
ATOM 1157 C C . GLY A 1 143 ? 5.329 -0.806 -12.968 1.00 97.50 143 GLY A C 1
ATOM 1158 O O . GLY A 1 143 ? 6.322 -0.869 -13.682 1.00 97.50 143 GLY A O 1
ATOM 1159 N N . TYR A 1 144 ? 4.218 -1.489 -13.258 1.00 97.06 144 TYR A N 1
ATOM 1160 C CA . TYR A 1 144 ? 4.066 -2.343 -14.440 1.00 97.06 144 TYR A CA 1
ATOM 1161 C C . TYR A 1 144 ? 3.314 -1.681 -15.602 1.00 97.06 144 TYR A C 1
ATOM 1163 O O . TYR A 1 144 ? 3.054 -2.339 -16.611 1.00 97.06 144 TYR A O 1
ATOM 1171 N N . LYS A 1 145 ? 2.986 -0.385 -15.514 1.00 96.81 145 LYS A N 1
ATOM 1172 C CA . LYS A 1 145 ? 2.202 0.349 -16.527 1.00 96.81 145 LYS A CA 1
ATOM 1173 C C . LYS A 1 145 ? 2.760 0.223 -17.952 1.00 96.81 145 LYS A C 1
ATOM 1175 O O . LYS A 1 145 ? 1.982 0.187 -18.902 1.00 96.81 145 LYS A O 1
ATOM 1180 N N . TYR A 1 146 ? 4.083 0.143 -18.106 1.00 96.44 146 TYR A N 1
ATOM 1181 C CA . TYR A 1 146 ? 4.755 0.040 -19.409 1.00 96.44 146 TYR A CA 1
ATOM 1182 C C . TYR A 1 146 ? 5.137 -1.393 -19.809 1.00 96.44 146 TYR A C 1
ATOM 1184 O O . TYR A 1 146 ? 5.833 -1.593 -20.806 1.00 96.44 146 TYR A O 1
ATOM 1192 N N . GLY A 1 147 ? 4.696 -2.403 -19.052 1.00 94.88 147 GLY A N 1
ATOM 1193 C CA . GLY A 1 147 ? 5.095 -3.791 -19.271 1.00 94.88 147 GLY A CA 1
ATOM 1194 C C . GLY A 1 147 ? 6.617 -3.947 -19.235 1.00 94.88 147 GLY A C 1
ATOM 1195 O O . GLY A 1 147 ? 7.288 -3.345 -18.398 1.00 94.88 147 GLY A O 1
ATOM 1196 N N . ASN A 1 148 ? 7.170 -4.724 -20.167 1.00 94.50 148 ASN A N 1
ATOM 1197 C CA . ASN A 1 148 ? 8.606 -5.019 -20.205 1.00 94.50 148 ASN A CA 1
ATOM 1198 C C . ASN A 1 148 ? 9.481 -3.781 -20.452 1.00 94.50 148 ASN A C 1
ATOM 1200 O O . ASN A 1 148 ? 10.578 -3.720 -19.911 1.00 94.50 148 ASN A O 1
ATOM 1204 N N . ALA A 1 149 ? 8.984 -2.770 -21.174 1.00 94.62 149 ALA A N 1
ATOM 1205 C CA . ALA A 1 149 ? 9.734 -1.539 -21.440 1.00 94.62 149 ALA A CA 1
ATOM 1206 C C . ALA A 1 149 ? 9.994 -0.705 -20.169 1.00 94.62 149 ALA A C 1
ATOM 1208 O O . ALA A 1 149 ? 10.811 0.206 -20.179 1.00 94.62 149 ALA A O 1
ATOM 1209 N N . GLY A 1 150 ? 9.290 -0.987 -19.067 1.00 95.38 150 GLY A N 1
ATOM 1210 C CA . GLY A 1 150 ? 9.531 -0.370 -17.762 1.00 95.38 150 GLY A CA 1
ATOM 1211 C C . GLY A 1 150 ? 10.534 -1.122 -16.879 1.00 95.38 150 GLY A C 1
ATOM 1212 O O . GLY A 1 150 ? 10.805 -0.690 -15.759 1.00 95.38 150 GLY A O 1
ATOM 1213 N N . LEU A 1 151 ? 11.056 -2.266 -17.332 1.00 94.88 151 LEU A N 1
ATOM 1214 C CA . LEU A 1 151 ? 11.812 -3.211 -16.507 1.00 94.88 151 LEU A CA 1
ATOM 1215 C C . LEU A 1 151 ? 13.271 -3.340 -16.973 1.00 94.88 151 LEU A C 1
ATOM 1217 O O . LEU A 1 151 ? 13.633 -2.953 -18.074 1.00 94.88 151 LEU A O 1
ATOM 1221 N N . VAL A 1 152 ? 14.125 -3.868 -16.089 1.00 92.75 152 VAL A N 1
ATOM 1222 C CA . VAL A 1 152 ? 15.592 -3.975 -16.279 1.00 92.75 152 VAL A CA 1
ATOM 1223 C C . VAL A 1 152 ? 16.066 -5.428 -16.073 1.00 92.75 152 VAL A C 1
ATOM 1225 O O . VAL A 1 152 ? 17.217 -5.676 -15.740 1.00 92.75 152 VAL A O 1
ATOM 1228 N N . GLY A 1 153 ? 15.160 -6.408 -16.156 1.00 86.44 153 GLY A N 1
ATOM 1229 C CA . GLY A 1 153 ? 15.408 -7.775 -15.673 1.00 86.44 153 GLY A CA 1
ATOM 1230 C C . GLY A 1 153 ? 16.401 -8.584 -16.513 1.00 86.44 153 GLY A C 1
ATOM 1231 O O . GLY A 1 153 ? 17.318 -9.190 -15.968 1.00 86.44 153 GLY A O 1
ATOM 1232 N N . ASP A 1 154 ? 16.212 -8.604 -17.827 1.00 85.50 154 ASP A N 1
ATOM 1233 C CA . ASP A 1 154 ? 16.977 -9.377 -18.820 1.00 85.50 154 ASP A CA 1
ATOM 1234 C C . ASP A 1 154 ? 17.809 -8.490 -19.765 1.00 85.50 154 ASP A C 1
ATOM 1236 O O . ASP A 1 154 ? 18.691 -8.952 -20.496 1.00 85.50 154 ASP A O 1
ATOM 1240 N N . GLY A 1 155 ? 17.560 -7.191 -19.703 1.00 91.56 155 GLY A N 1
ATOM 1241 C CA . GLY A 1 155 ? 18.169 -6.163 -20.518 1.00 91.56 155 GLY A CA 1
ATOM 1242 C C . GLY A 1 155 ? 17.161 -5.058 -20.777 1.00 91.56 155 GLY A C 1
ATOM 1243 O O . GLY A 1 155 ? 16.049 -5.092 -20.258 1.00 91.56 155 GLY A O 1
ATOM 1244 N N . PHE A 1 156 ? 17.582 -4.035 -21.506 1.00 95.06 156 PHE A N 1
ATOM 1245 C CA . PHE A 1 156 ? 16.728 -2.907 -21.870 1.00 95.06 156 PHE A CA 1
ATOM 1246 C C . PHE A 1 156 ? 17.367 -2.108 -23.001 1.00 95.06 156 PHE A C 1
ATOM 1248 O O . PHE A 1 156 ? 18.586 -2.148 -23.205 1.00 95.06 156 PHE A O 1
ATOM 1255 N N . PHE A 1 157 ? 16.554 -1.341 -23.715 1.00 95.38 157 PHE A N 1
ATOM 1256 C CA . PHE A 1 157 ? 17.025 -0.359 -24.680 1.00 95.38 157 PHE A CA 1
ATOM 1257 C C . PHE A 1 157 ? 17.164 1.017 -24.026 1.00 95.38 157 PHE A C 1
ATOM 1259 O O . PHE A 1 157 ? 16.330 1.443 -23.231 1.00 95.38 157 PHE A O 1
ATOM 1266 N N . CYS A 1 158 ? 18.187 1.786 -24.404 1.00 95.00 158 CYS A N 1
ATOM 1267 C CA . CYS A 1 158 ? 18.320 3.162 -23.908 1.00 95.00 158 CYS A CA 1
ATOM 1268 C C . CYS A 1 158 ? 17.187 4.099 -24.359 1.00 95.00 158 CYS A C 1
ATOM 1270 O O . CYS A 1 158 ? 16.953 5.128 -23.723 1.00 95.00 158 CYS A O 1
ATOM 1272 N N . SER A 1 159 ? 16.453 3.750 -25.416 1.00 94.94 159 SER A N 1
ATOM 1273 C CA . SER A 1 159 ? 15.215 4.427 -25.808 1.00 94.94 159 SER A CA 1
ATOM 1274 C C . SER A 1 159 ? 14.066 4.208 -24.812 1.00 94.94 159 SER A C 1
ATOM 1276 O O . SER A 1 159 ? 13.180 5.056 -24.726 1.00 94.94 159 SER A O 1
ATOM 1278 N N . GLU A 1 160 ? 14.108 3.148 -23.999 1.00 95.56 160 GLU A N 1
ATOM 1279 C CA . GLU A 1 160 ? 13.104 2.830 -22.970 1.00 95.56 160 GLU A CA 1
ATOM 1280 C C . GLU A 1 160 ? 13.360 3.541 -21.633 1.00 95.56 160 GLU A C 1
ATOM 1282 O O . GLU A 1 160 ? 12.514 3.514 -20.740 1.00 95.56 160 GLU A O 1
ATOM 1287 N N . GLN A 1 161 ? 14.496 4.234 -21.492 1.00 95.56 161 GLN A N 1
ATOM 1288 C CA . GLN A 1 161 ? 14.906 4.914 -20.260 1.00 95.56 161 GLN A CA 1
ATOM 1289 C C . GLN A 1 161 ? 13.788 5.732 -19.572 1.00 95.56 161 GLN A C 1
ATOM 1291 O O . GLN A 1 161 ? 13.661 5.607 -18.352 1.00 95.56 161 GLN A O 1
ATOM 1296 N N . PRO A 1 162 ? 12.967 6.545 -20.274 1.00 95.06 162 PRO A N 1
ATOM 1297 C CA . PRO A 1 162 ? 11.892 7.295 -19.621 1.00 95.06 162 PRO A CA 1
ATOM 1298 C C . PRO A 1 162 ? 10.853 6.388 -18.944 1.00 95.06 162 PRO A C 1
ATOM 1300 O O . PRO A 1 162 ? 10.433 6.669 -17.823 1.00 95.06 162 PRO A O 1
ATOM 1303 N N . TYR A 1 163 ? 10.482 5.281 -19.592 1.00 96.62 163 TYR A N 1
ATOM 1304 C CA . TYR A 1 163 ? 9.510 4.317 -19.071 1.00 96.62 163 TYR A CA 1
ATOM 1305 C C . TYR A 1 163 ? 10.074 3.543 -17.883 1.00 96.62 163 TYR A C 1
ATOM 1307 O O . TYR A 1 163 ? 9.369 3.311 -16.898 1.00 96.62 163 TYR A O 1
ATOM 1315 N N . ILE A 1 164 ? 11.359 3.186 -17.952 1.00 96.88 164 ILE A N 1
ATOM 1316 C CA . ILE A 1 164 ? 12.064 2.524 -16.857 1.00 96.88 164 ILE A CA 1
ATOM 1317 C C . ILE A 1 164 ? 12.112 3.435 -15.632 1.00 96.88 164 ILE A C 1
ATOM 1319 O O . ILE A 1 164 ? 11.793 2.992 -14.535 1.00 96.88 164 ILE A O 1
ATOM 1323 N N . PHE A 1 165 ? 12.470 4.710 -15.792 1.00 97.06 165 PHE A N 1
ATOM 1324 C CA . PHE A 1 165 ? 12.529 5.641 -14.664 1.00 97.06 165 PHE A CA 1
ATOM 1325 C C . PHE A 1 165 ? 11.164 5.867 -14.013 1.00 97.06 165 PHE A C 1
ATOM 1327 O O . PHE A 1 165 ? 11.072 5.758 -12.794 1.00 97.06 165 PHE A O 1
ATOM 1334 N N . GLU A 1 166 ? 10.097 6.065 -14.791 1.00 98.06 166 GLU A N 1
ATOM 1335 C CA . GLU A 1 166 ? 8.746 6.189 -14.224 1.00 98.06 166 GLU A CA 1
ATOM 1336 C C . GLU A 1 166 ? 8.320 4.911 -13.477 1.00 98.06 166 GLU A C 1
ATOM 1338 O O . GLU A 1 166 ? 7.746 4.979 -12.388 1.00 98.06 166 GLU A O 1
ATOM 1343 N N . SER A 1 167 ? 8.663 3.737 -14.014 1.00 98.12 167 SER A N 1
ATOM 1344 C CA . SER A 1 167 ? 8.379 2.447 -13.371 1.00 98.12 167 SER A CA 1
ATOM 1345 C C . SER A 1 167 ? 9.168 2.273 -12.069 1.00 98.12 167 SER A C 1
ATOM 1347 O O . SER A 1 167 ? 8.610 1.869 -11.048 1.00 98.12 167 SER A O 1
ATOM 1349 N N . LEU A 1 168 ? 10.461 2.617 -12.068 1.00 97.69 168 LEU A N 1
ATOM 1350 C CA . LEU A 1 168 ? 11.316 2.570 -10.880 1.00 97.69 168 LEU A CA 1
ATOM 1351 C C . LEU A 1 168 ? 10.847 3.548 -9.797 1.00 97.69 168 LEU A C 1
ATOM 1353 O O . LEU A 1 168 ? 10.870 3.187 -8.618 1.00 97.69 168 LEU A O 1
ATOM 1357 N N . ASP A 1 169 ? 10.389 4.742 -10.174 1.00 98.25 169 ASP A N 1
ATOM 1358 C CA . ASP A 1 169 ? 9.819 5.719 -9.246 1.00 98.25 169 ASP A CA 1
ATOM 1359 C C . ASP A 1 169 ? 8.537 5.188 -8.596 1.00 98.25 169 ASP A C 1
ATOM 1361 O O . ASP A 1 169 ? 8.389 5.268 -7.372 1.00 98.25 169 ASP A O 1
ATOM 1365 N N . ALA A 1 170 ? 7.649 4.569 -9.382 1.00 98.44 170 ALA A N 1
ATOM 1366 C CA . ALA A 1 170 ? 6.444 3.924 -8.869 1.00 98.44 170 ALA A CA 1
ATOM 1367 C C . ALA A 1 170 ? 6.781 2.757 -7.925 1.00 98.44 170 ALA A C 1
ATOM 1369 O O . ALA A 1 170 ? 6.300 2.722 -6.793 1.00 98.44 170 ALA A O 1
ATOM 1370 N N . PHE A 1 171 ? 7.685 1.848 -8.301 1.00 98.19 171 PHE A N 1
ATOM 1371 C CA . PHE A 1 171 ? 8.113 0.773 -7.399 1.00 98.19 171 PHE A CA 1
ATOM 1372 C C . PHE A 1 171 ? 8.781 1.300 -6.122 1.00 98.19 171 PHE A C 1
ATOM 1374 O O . PHE A 1 171 ? 8.587 0.745 -5.041 1.00 98.19 171 PHE A O 1
ATOM 1381 N N . ASN A 1 172 ? 9.548 2.386 -6.205 1.00 98.19 172 ASN A N 1
ATOM 1382 C CA . ASN A 1 172 ? 10.172 2.995 -5.035 1.00 98.19 172 ASN A CA 1
ATOM 1383 C C . ASN A 1 172 ? 9.125 3.639 -4.112 1.00 98.19 172 ASN A C 1
ATOM 1385 O O . ASN A 1 172 ? 9.227 3.512 -2.890 1.00 98.19 172 ASN A O 1
ATOM 1389 N N . ALA A 1 173 ? 8.093 4.276 -4.673 1.00 98.50 173 ALA A N 1
ATOM 1390 C CA . ALA A 1 173 ? 6.941 4.738 -3.908 1.00 98.50 173 ALA A CA 1
ATOM 1391 C C . ALA A 1 173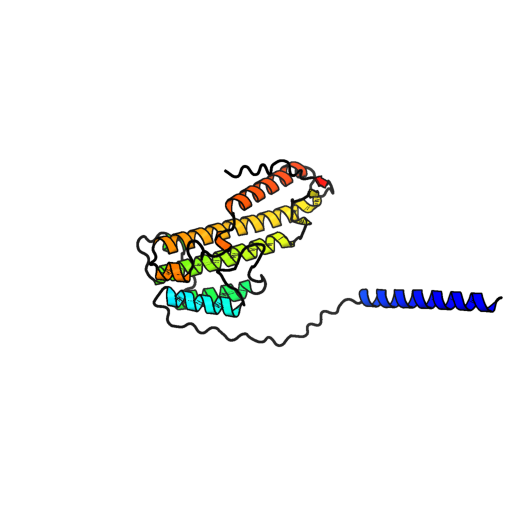 ? 6.237 3.559 -3.220 1.00 98.50 173 ALA A C 1
ATOM 1393 O O . ALA A 1 173 ? 6.029 3.612 -2.010 1.00 98.50 173 ALA A O 1
ATOM 1394 N N . SER A 1 174 ? 5.990 2.460 -3.940 1.00 98.44 174 SER A N 1
ATOM 1395 C CA . SER A 1 174 ? 5.420 1.230 -3.378 1.00 98.44 174 SER A CA 1
ATOM 1396 C C . SER A 1 174 ? 6.210 0.725 -2.170 1.00 98.44 174 SER A C 1
ATOM 1398 O O . SER A 1 174 ? 5.627 0.491 -1.109 1.00 98.44 174 SER A O 1
ATOM 1400 N N . VAL A 1 175 ? 7.541 0.639 -2.287 1.00 98.31 175 VAL A N 1
ATOM 1401 C CA . VAL A 1 175 ? 8.428 0.211 -1.194 1.00 98.31 175 VAL A CA 1
ATOM 1402 C C . VAL A 1 175 ? 8.312 1.127 0.021 1.00 98.31 175 VAL A C 1
ATOM 1404 O O . VAL A 1 175 ? 8.195 0.637 1.142 1.00 98.31 175 VAL A O 1
ATOM 1407 N N . ARG A 1 176 ? 8.314 2.452 -0.174 1.00 98.25 176 ARG A N 1
ATOM 1408 C CA . ARG A 1 176 ? 8.177 3.414 0.934 1.00 98.25 176 ARG A CA 1
ATOM 1409 C C . ARG A 1 176 ? 6.851 3.235 1.669 1.00 98.25 176 ARG A C 1
ATOM 1411 O O . ARG A 1 176 ? 6.850 3.127 2.887 1.00 98.25 176 ARG A O 1
ATOM 1418 N N . LYS A 1 177 ? 5.743 3.120 0.933 1.00 98.50 177 LYS A N 1
ATOM 1419 C CA . LYS A 1 177 ? 4.413 2.916 1.525 1.00 98.50 177 LYS A CA 1
ATOM 1420 C C . LYS A 1 177 ? 4.292 1.571 2.238 1.00 98.50 177 LYS A C 1
ATOM 1422 O O . LYS A 1 177 ? 3.703 1.504 3.310 1.00 98.50 177 LYS A O 1
ATOM 1427 N N . GLY A 1 178 ? 4.913 0.523 1.701 1.00 98.06 178 GLY A N 1
ATOM 1428 C CA . GLY A 1 178 ? 4.968 -0.781 2.359 1.00 98.06 178 GLY A CA 1
ATOM 1429 C C . GLY A 1 178 ? 5.754 -0.755 3.675 1.00 98.06 178 GLY A C 1
ATOM 1430 O O . GLY A 1 178 ? 5.344 -1.381 4.654 1.00 98.06 178 GLY A O 1
ATOM 1431 N N . LEU A 1 179 ? 6.841 0.022 3.739 1.00 97.81 179 LEU A N 1
ATOM 1432 C CA . LEU A 1 179 ? 7.590 0.247 4.979 1.00 97.81 179 LEU A CA 1
ATOM 1433 C C . LEU A 1 179 ? 6.782 1.063 5.998 1.00 97.81 179 LEU A C 1
ATOM 1435 O O . LEU A 1 179 ? 6.776 0.704 7.172 1.00 97.81 179 LEU A O 1
ATOM 1439 N N . ASP A 1 180 ? 6.062 2.099 5.560 1.00 98.12 180 ASP A N 1
ATOM 1440 C CA . ASP A 1 180 ? 5.173 2.885 6.428 1.00 98.12 180 ASP A CA 1
ATOM 1441 C C . ASP A 1 180 ? 4.042 2.019 7.010 1.00 98.12 180 ASP A C 1
ATOM 1443 O O . ASP A 1 180 ? 3.762 2.084 8.207 1.00 98.12 180 ASP A O 1
ATOM 1447 N N . ALA A 1 181 ? 3.417 1.170 6.182 1.00 97.94 181 ALA A N 1
ATOM 1448 C CA . ALA A 1 181 ? 2.432 0.190 6.639 1.00 97.94 181 ALA A CA 1
ATOM 1449 C C . ALA A 1 181 ? 3.033 -0.728 7.710 1.00 97.94 181 ALA A C 1
ATOM 1451 O O . ALA A 1 181 ? 2.450 -0.893 8.781 1.00 97.94 181 ALA A O 1
ATOM 1452 N N . SER A 1 182 ? 4.234 -1.255 7.441 1.00 96.75 182 SER A N 1
ATOM 1453 C CA . SER A 1 182 ? 4.939 -2.125 8.383 1.00 96.75 182 SER A CA 1
ATOM 1454 C C . SER A 1 182 ? 5.185 -1.427 9.723 1.00 96.75 182 SER A C 1
ATOM 1456 O O . SER A 1 182 ? 4.895 -1.980 10.780 1.00 96.75 182 SER A O 1
ATOM 1458 N N . TYR A 1 183 ? 5.640 -0.173 9.670 1.00 97.31 183 TYR A N 1
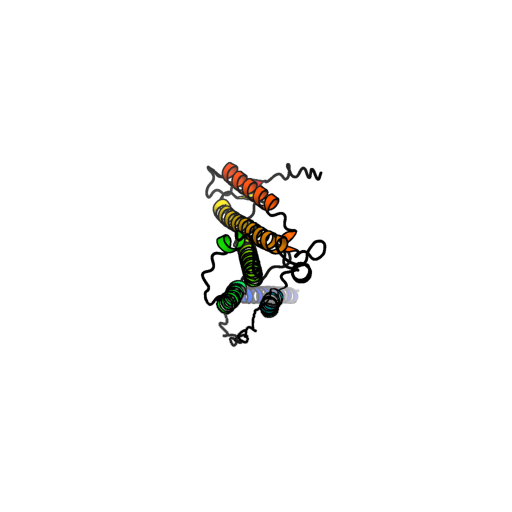ATOM 1459 C CA . TYR A 1 183 ? 5.890 0.650 10.848 1.00 97.31 183 TYR A CA 1
ATOM 1460 C C . TYR A 1 183 ? 4.626 0.883 11.687 1.00 97.31 183 TYR A C 1
ATOM 1462 O O . TYR A 1 183 ? 4.659 0.684 12.903 1.00 97.31 183 TYR A O 1
ATOM 1470 N N . TYR A 1 184 ? 3.508 1.295 11.077 1.00 97.69 184 TYR A N 1
ATOM 1471 C CA . TYR A 1 184 ? 2.281 1.576 11.832 1.00 97.69 184 TYR A CA 1
ATOM 1472 C C . TYR A 1 184 ? 1.723 0.331 12.522 1.00 97.69 184 TYR A C 1
ATOM 1474 O O . TYR A 1 184 ? 1.274 0.419 13.670 1.00 97.69 184 TYR A O 1
ATOM 1482 N N . MET A 1 185 ? 1.810 -0.824 11.869 1.00 95.75 185 MET A N 1
ATOM 1483 C CA . MET A 1 185 ? 1.407 -2.094 12.458 1.00 95.75 185 MET A CA 1
ATOM 1484 C C . MET A 1 185 ? 2.321 -2.524 13.597 1.00 95.75 185 MET A C 1
ATOM 1486 O O . MET A 1 185 ? 1.819 -2.904 14.650 1.00 95.75 185 MET A O 1
ATOM 1490 N N . ASP A 1 186 ? 3.642 -2.419 13.437 1.00 95.25 186 ASP A N 1
ATOM 1491 C CA . ASP A 1 186 ? 4.585 -2.740 14.512 1.00 95.25 186 ASP A CA 1
ATOM 1492 C C . ASP A 1 186 ? 4.325 -1.859 15.743 1.00 95.25 186 ASP A C 1
ATOM 1494 O O . ASP A 1 186 ? 4.254 -2.348 16.875 1.00 95.25 186 ASP A O 1
ATOM 1498 N N . VAL A 1 187 ? 4.100 -0.558 15.530 1.00 95.44 187 VAL A N 1
ATOM 1499 C CA . VAL A 1 187 ? 3.751 0.390 16.596 1.00 95.44 187 VAL A CA 1
ATOM 1500 C C . VAL A 1 187 ? 2.434 0.017 17.280 1.00 95.44 187 VAL A C 1
ATOM 1502 O O . VAL A 1 187 ? 2.336 0.118 18.506 1.00 95.44 187 VAL A O 1
ATOM 1505 N N . MET A 1 188 ? 1.427 -0.396 16.509 1.00 94.75 188 MET A N 1
ATOM 1506 C CA . MET A 1 188 ? 0.150 -0.860 17.039 1.00 94.75 188 MET A CA 1
ATOM 1507 C C . MET A 1 188 ? 0.356 -2.121 17.889 1.00 94.75 188 MET A C 1
ATOM 1509 O O . MET A 1 188 ? 0.047 -2.105 19.077 1.00 94.75 188 MET A O 1
ATOM 1513 N N . LEU A 1 189 ? 0.959 -3.170 17.323 1.00 93.62 189 LEU A N 1
ATOM 1514 C CA . LEU A 1 189 ? 1.135 -4.479 17.963 1.00 93.62 189 LEU A CA 1
ATOM 1515 C C . LEU A 1 189 ? 2.029 -4.438 19.211 1.00 93.62 189 LEU A C 1
ATOM 1517 O O . LEU A 1 189 ? 1.838 -5.240 20.124 1.00 93.62 189 LEU A O 1
ATOM 1521 N N . THR A 1 190 ? 2.970 -3.493 19.295 1.00 92.12 190 THR A N 1
ATOM 1522 C CA . THR A 1 190 ? 3.854 -3.335 20.466 1.00 92.12 190 THR A CA 1
ATOM 1523 C C . THR A 1 190 ? 3.096 -2.901 21.728 1.00 92.12 190 THR A C 1
ATOM 1525 O O . THR A 1 190 ? 3.562 -3.143 22.840 1.00 92.12 190 THR A O 1
ATOM 1528 N N . GLN A 1 191 ? 1.939 -2.245 21.590 1.00 82.31 191 GLN A N 1
ATOM 1529 C CA . GLN A 1 191 ? 1.181 -1.687 22.720 1.00 82.31 191 GLN A CA 1
ATOM 1530 C C . GLN A 1 191 ? -0.187 -2.351 22.931 1.00 82.31 191 GLN A C 1
ATOM 1532 O O . GLN A 1 191 ? -0.999 -1.838 23.701 1.00 82.31 191 GLN A O 1
ATOM 1537 N N . THR A 1 192 ? -0.460 -3.471 22.258 1.00 84.00 192 THR A N 1
ATOM 1538 C CA . THR A 1 192 ? -1.773 -4.125 22.294 1.00 84.00 192 THR A CA 1
ATOM 1539 C C . THR A 1 192 ? -1.825 -5.363 23.182 1.00 84.00 192 THR A C 1
ATOM 1541 O O . THR A 1 192 ? -0.811 -5.973 23.507 1.00 84.00 192 THR A O 1
ATOM 1544 N N . ASN A 1 193 ? -3.047 -5.761 23.534 1.00 87.12 193 ASN A N 1
ATOM 1545 C CA . ASN A 1 193 ? -3.344 -7.027 24.202 1.00 87.12 193 ASN A CA 1
ATOM 1546 C C . ASN A 1 193 ? -3.389 -8.217 23.217 1.00 87.12 193 ASN A C 1
ATOM 1548 O O . ASN A 1 193 ? -3.432 -8.042 21.997 1.00 87.12 193 ASN A O 1
ATOM 1552 N N . GLU A 1 194 ? -3.473 -9.432 23.767 1.00 87.69 194 GLU A N 1
ATOM 1553 C CA . GLU A 1 194 ? -3.580 -10.686 23.002 1.00 87.69 194 GLU A CA 1
ATOM 1554 C C . GLU A 1 194 ? -4.789 -10.722 22.051 1.00 87.69 194 GLU A C 1
ATOM 1556 O O . GLU A 1 194 ? -4.731 -11.352 20.999 1.00 87.69 194 GLU A O 1
ATOM 1561 N N . ILE A 1 195 ? -5.886 -10.022 22.373 1.00 87.12 195 ILE A N 1
ATOM 1562 C CA . ILE A 1 195 ? -7.081 -9.974 21.512 1.00 87.12 195 ILE A CA 1
ATOM 1563 C C . ILE A 1 195 ? -6.755 -9.290 20.182 1.00 87.12 195 ILE A C 1
ATOM 1565 O O . ILE A 1 195 ? -7.183 -9.758 19.129 1.00 87.12 195 ILE A O 1
ATOM 1569 N N . THR A 1 196 ? -5.994 -8.197 20.218 1.00 91.00 196 THR A N 1
ATOM 1570 C CA . THR A 1 196 ? -5.568 -7.489 19.002 1.00 91.00 196 THR A CA 1
ATOM 1571 C C . THR A 1 196 ? -4.621 -8.355 18.181 1.00 91.00 196 THR A C 1
ATOM 1573 O O . THR A 1 196 ? -4.798 -8.478 16.970 1.00 91.00 196 THR A O 1
ATOM 1576 N N . HIS A 1 197 ? -3.668 -9.020 18.842 1.00 92.38 197 HIS A N 1
ATOM 1577 C CA . HIS A 1 197 ? -2.747 -9.955 18.190 1.00 92.38 197 HIS A CA 1
ATOM 1578 C C . HIS A 1 197 ? -3.488 -11.105 17.504 1.00 92.38 197 HIS A C 1
ATOM 1580 O O . HIS A 1 197 ? -3.153 -11.457 16.379 1.00 92.38 197 HIS A O 1
ATOM 1586 N N . ALA A 1 198 ? -4.529 -11.647 18.139 1.00 92.12 198 ALA A N 1
ATOM 1587 C CA . ALA A 1 198 ? -5.338 -12.722 17.574 1.00 92.12 198 ALA A CA 1
A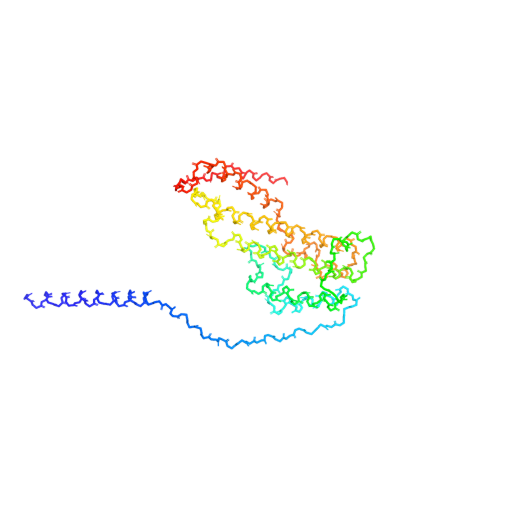TOM 1588 C C . ALA A 1 198 ? -6.181 -12.283 16.363 1.00 92.12 198 ALA A C 1
ATOM 1590 O O . ALA A 1 198 ? -6.456 -13.101 15.490 1.00 92.12 198 ALA A O 1
ATOM 1591 N N . LEU A 1 199 ? -6.615 -11.019 16.313 1.00 94.06 199 LEU A N 1
ATOM 1592 C CA . LEU A 1 199 ? -7.396 -10.487 15.189 1.00 94.06 199 LEU A CA 1
ATOM 1593 C C . LEU A 1 199 ? -6.524 -10.155 13.978 1.00 94.06 199 LEU A C 1
ATOM 1595 O O . LEU A 1 199 ? -6.911 -10.446 12.854 1.00 94.06 199 LEU A O 1
ATOM 1599 N N . VAL A 1 200 ? -5.377 -9.522 14.220 1.00 93.50 200 VAL A N 1
ATOM 1600 C CA . VAL A 1 200 ? -4.473 -9.024 13.173 1.00 93.50 200 VAL A CA 1
ATOM 1601 C C . VAL A 1 200 ? -3.509 -10.101 12.681 1.00 93.50 200 VAL A C 1
ATOM 1603 O O . VAL A 1 200 ? -3.046 -10.048 11.544 1.00 93.50 200 VAL A O 1
ATOM 1606 N N . GLY A 1 201 ? -3.197 -11.060 13.551 1.00 91.81 201 GLY A N 1
ATOM 1607 C CA . GLY A 1 201 ? -2.223 -12.105 13.304 1.00 91.81 201 GLY A CA 1
ATOM 1608 C C . GLY A 1 201 ? -0.808 -11.707 13.725 1.00 91.81 201 GLY A C 1
ATOM 1609 O O . GLY A 1 201 ? -0.254 -10.695 13.294 1.00 91.81 201 GLY A O 1
ATOM 1610 N N . ILE A 1 202 ? -0.195 -12.561 14.542 1.00 90.94 202 ILE A N 1
ATOM 1611 C CA . ILE A 1 202 ? 1.237 -12.558 14.864 1.00 90.94 202 ILE A CA 1
ATOM 1612 C C . ILE A 1 202 ? 1.839 -13.913 14.476 1.00 90.94 202 ILE A C 1
ATOM 1614 O O . ILE A 1 202 ? 1.103 -14.868 14.222 1.00 90.94 202 ILE A O 1
ATOM 1618 N N . ASP A 1 203 ? 3.168 -13.985 14.399 1.00 86.75 203 ASP A N 1
ATOM 1619 C CA . ASP A 1 203 ? 3.915 -15.200 14.048 1.00 86.75 203 ASP A CA 1
ATOM 1620 C C . ASP A 1 203 ? 3.387 -15.883 12.772 1.00 86.75 203 ASP A C 1
ATOM 1622 O O . ASP A 1 203 ? 3.482 -15.317 11.680 1.00 86.75 203 ASP A O 1
ATOM 1626 N N . GLU A 1 204 ? 2.813 -17.081 12.893 1.00 86.81 204 GLU A N 1
ATOM 1627 C CA . GLU A 1 204 ? 2.260 -17.846 11.771 1.00 86.81 204 GLU A CA 1
ATOM 1628 C C . GLU A 1 204 ? 1.025 -17.182 11.144 1.00 86.81 204 GLU A C 1
ATOM 1630 O O . GLU A 1 204 ? 0.809 -17.308 9.938 1.00 86.81 204 GLU A O 1
ATOM 1635 N N . GLY A 1 205 ? 0.246 -16.439 11.937 1.00 89.38 205 GLY A N 1
ATOM 1636 C CA . GLY A 1 205 ? -0.947 -15.718 11.489 1.00 89.38 205 GLY A CA 1
ATOM 1637 C C . GLY A 1 205 ? -0.659 -14.351 10.867 1.00 89.38 205 GLY A C 1
ATOM 1638 O O . GLY A 1 205 ? -1.586 -13.695 10.401 1.00 89.38 205 GLY A O 1
ATOM 1639 N N . LYS A 1 206 ? 0.604 -13.904 10.863 1.00 91.69 206 LYS A N 1
ATOM 1640 C CA . LYS A 1 206 ? 1.003 -12.589 10.346 1.00 91.69 206 LYS A CA 1
ATOM 1641 C C . LYS A 1 206 ? 0.583 -12.421 8.870 1.00 91.69 206 LYS A C 1
ATOM 1643 O O . LYS A 1 206 ? 0.872 -13.324 8.073 1.00 91.69 206 LYS A O 1
ATOM 1648 N N . PRO A 1 207 ? 0.003 -11.266 8.477 1.00 95.06 207 PRO A N 1
ATOM 1649 C CA . PRO A 1 207 ? -0.415 -11.030 7.098 1.00 95.06 207 PRO A CA 1
ATOM 1650 C C . PRO A 1 207 ? 0.730 -11.217 6.096 1.00 95.06 207 PRO A C 1
ATOM 1652 O O . PRO A 1 207 ? 1.869 -10.813 6.349 1.00 95.06 207 PRO A O 1
ATOM 1655 N N . GLU A 1 208 ? 0.437 -11.809 4.938 1.00 96.81 208 GLU A N 1
ATOM 1656 C CA . GLU A 1 208 ? 1.437 -12.116 3.905 1.00 96.81 208 GLU A CA 1
ATOM 1657 C C . GLU A 1 208 ? 2.178 -10.869 3.397 1.00 96.81 208 GLU A C 1
ATOM 1659 O O . GLU A 1 208 ? 3.355 -10.956 3.032 1.00 96.81 208 GLU A O 1
ATOM 1664 N N . PHE A 1 209 ? 1.533 -9.704 3.447 1.00 96.12 209 PHE A N 1
ATOM 1665 C CA . PHE A 1 209 ? 2.117 -8.412 3.101 1.00 96.12 209 PHE A CA 1
ATOM 1666 C C . PHE A 1 209 ? 3.394 -8.109 3.904 1.00 96.12 209 PHE A C 1
ATOM 1668 O O . PHE A 1 209 ? 4.362 -7.573 3.371 1.00 96.12 209 PHE A O 1
ATOM 1675 N N . TYR A 1 210 ? 3.465 -8.538 5.167 1.00 92.69 210 TYR A N 1
ATOM 1676 C CA . TYR A 1 210 ? 4.631 -8.316 6.038 1.00 92.69 210 TYR A CA 1
ATOM 1677 C C . TYR A 1 210 ? 5.805 -9.235 5.721 1.00 92.69 210 TYR A C 1
ATOM 1679 O O . TYR A 1 210 ? 6.912 -9.030 6.214 1.00 92.69 210 TYR A O 1
ATOM 1687 N N . LYS A 1 211 ? 5.578 -10.273 4.915 1.00 93.50 211 LYS A N 1
ATOM 1688 C CA . LYS A 1 211 ? 6.624 -11.208 4.489 1.00 93.50 211 LYS A CA 1
ATOM 1689 C C . LYS A 1 211 ? 7.377 -10.682 3.262 1.00 93.50 211 LYS A C 1
ATOM 1691 O O . LYS A 1 211 ? 8.233 -11.378 2.716 1.00 93.50 211 LYS A O 1
ATOM 1696 N N . ILE A 1 212 ? 7.045 -9.477 2.794 1.00 94.31 212 ILE A N 1
ATOM 1697 C CA . ILE A 1 212 ? 7.664 -8.846 1.633 1.00 94.31 212 ILE A CA 1
ATOM 1698 C C . ILE A 1 212 ? 9.011 -8.224 2.035 1.00 94.31 212 ILE A C 1
ATOM 1700 O O . ILE A 1 212 ? 9.067 -7.407 2.955 1.00 94.31 212 ILE A O 1
ATOM 1704 N N . PRO A 1 213 ? 10.111 -8.542 1.328 1.00 95.00 213 PRO A N 1
ATOM 1705 C CA . PRO A 1 213 ? 11.431 -8.005 1.638 1.00 95.00 213 PRO A CA 1
ATOM 1706 C C . PRO A 1 213 ? 11.612 -6.595 1.045 1.00 95.00 213 PRO A C 1
ATOM 1708 O O . PRO A 1 213 ? 12.423 -6.384 0.140 1.00 95.00 213 PRO A O 1
ATOM 1711 N N . PHE A 1 214 ? 10.867 -5.610 1.557 1.00 94.38 214 PHE A N 1
ATOM 1712 C CA . PHE A 1 214 ? 10.869 -4.228 1.050 1.00 94.38 214 PHE A CA 1
ATOM 1713 C C . PHE A 1 214 ? 12.269 -3.598 0.981 1.00 94.38 214 PHE A C 1
ATOM 1715 O O . PHE A 1 214 ? 12.578 -2.873 0.036 1.00 94.38 214 PHE A O 1
ATOM 1722 N N . GLN A 1 215 ? 13.151 -3.907 1.935 1.00 92.12 215 GLN A N 1
ATOM 1723 C CA . GLN A 1 215 ? 14.534 -3.416 1.937 1.00 92.12 215 GLN A CA 1
ATOM 1724 C C . GLN A 1 215 ? 15.341 -3.955 0.746 1.00 92.12 215 GLN A C 1
ATOM 1726 O O . GLN A 1 215 ? 16.004 -3.182 0.048 1.00 92.12 215 GLN A O 1
ATOM 1731 N N . THR A 1 216 ? 15.240 -5.261 0.480 1.00 93.81 216 THR A N 1
ATOM 1732 C CA . THR A 1 216 ? 15.884 -5.922 -0.664 1.00 93.81 216 THR A CA 1
ATOM 1733 C C . THR A 1 216 ? 15.325 -5.394 -1.979 1.00 93.81 216 THR A C 1
ATOM 1735 O O . THR A 1 216 ? 16.093 -5.054 -2.878 1.00 93.81 216 THR A O 1
ATOM 1738 N N . MET A 1 217 ? 14.000 -5.230 -2.072 1.00 94.00 217 MET A N 1
ATOM 1739 C CA . MET A 1 217 ? 13.358 -4.602 -3.231 1.00 94.00 217 MET A CA 1
ATOM 1740 C C . MET A 1 217 ? 13.906 -3.190 -3.463 1.00 94.00 217 MET A C 1
ATOM 1742 O O . MET A 1 217 ? 14.359 -2.878 -4.560 1.00 94.00 217 MET A O 1
ATOM 1746 N N . GLY A 1 218 ? 13.962 -2.352 -2.424 1.00 93.94 218 GLY A N 1
ATOM 1747 C CA . GLY A 1 218 ? 14.514 -1.000 -2.520 1.00 93.94 218 GLY A CA 1
ATOM 1748 C C . GLY A 1 218 ? 15.984 -0.967 -2.957 1.00 93.94 218 GLY A C 1
ATOM 1749 O O . GLY A 1 218 ? 16.382 -0.083 -3.717 1.00 93.94 218 GLY A O 1
ATOM 1750 N N . ALA A 1 219 ? 16.803 -1.928 -2.518 1.00 93.25 219 ALA A N 1
ATOM 1751 C CA . ALA A 1 219 ? 18.187 -2.060 -2.975 1.00 93.25 219 ALA A CA 1
ATOM 1752 C C . ALA A 1 219 ? 18.271 -2.420 -4.466 1.00 93.25 219 ALA A C 1
ATOM 1754 O O . ALA A 1 219 ? 19.047 -1.797 -5.197 1.00 93.25 219 ALA A O 1
ATOM 1755 N N . GLN A 1 220 ? 17.431 -3.350 -4.928 1.00 93.75 220 GLN A N 1
ATOM 1756 C CA . GLN A 1 220 ? 17.360 -3.729 -6.337 1.00 93.75 220 GLN A CA 1
ATOM 1757 C C . GLN A 1 220 ? 16.926 -2.555 -7.224 1.00 93.75 220 GLN A C 1
ATOM 1759 O O . GLN A 1 220 ? 17.531 -2.320 -8.267 1.00 93.75 220 GLN A O 1
ATOM 1764 N N . LEU A 1 221 ? 15.939 -1.763 -6.796 1.00 95.19 221 LEU A N 1
ATOM 1765 C CA . LEU A 1 221 ? 15.489 -0.583 -7.544 1.00 95.19 221 LEU A CA 1
ATOM 1766 C C . LEU A 1 221 ? 16.607 0.452 -7.713 1.00 95.19 221 LEU A C 1
ATOM 1768 O O . LEU A 1 221 ? 16.813 0.964 -8.812 1.00 95.19 221 LEU A O 1
ATOM 1772 N N . ARG A 1 222 ? 17.391 0.711 -6.655 1.00 95.12 222 ARG A N 1
ATOM 1773 C CA . ARG A 1 222 ? 18.572 1.591 -6.741 1.00 95.12 222 ARG A CA 1
ATOM 1774 C C . ARG A 1 222 ? 19.630 1.037 -7.693 1.00 95.12 222 ARG A C 1
ATOM 1776 O O . ARG A 1 222 ? 20.210 1.802 -8.462 1.00 95.12 222 ARG A O 1
ATOM 1783 N N . LYS A 1 223 ? 19.874 -0.279 -7.665 1.00 94.69 223 LYS A N 1
ATOM 1784 C CA . LYS A 1 223 ? 20.793 -0.944 -8.603 1.00 94.69 223 LYS A CA 1
ATOM 1785 C C . LYS A 1 223 ? 20.328 -0.741 -10.047 1.00 94.69 223 LYS A C 1
ATOM 1787 O O . LYS A 1 223 ? 21.124 -0.288 -10.865 1.00 94.69 223 LYS A O 1
ATOM 1792 N N . ASN A 1 224 ? 19.050 -0.990 -10.332 1.00 94.69 224 ASN A N 1
ATOM 1793 C CA . ASN A 1 224 ? 18.459 -0.813 -11.660 1.00 94.69 224 ASN A CA 1
ATOM 1794 C C . ASN A 1 224 ? 18.569 0.642 -12.139 1.00 94.69 224 ASN A C 1
ATOM 1796 O O . ASN A 1 224 ? 19.034 0.887 -13.250 1.00 94.69 224 ASN A O 1
ATOM 1800 N N . HIS A 1 225 ? 18.234 1.611 -11.283 1.00 95.75 225 HIS A N 1
ATOM 1801 C CA . HIS A 1 225 ? 18.356 3.035 -11.604 1.00 95.75 225 HIS A CA 1
ATOM 1802 C C . HIS A 1 225 ? 19.797 3.419 -11.981 1.00 95.75 225 HIS A C 1
ATOM 1804 O O . HIS A 1 225 ? 20.043 4.069 -13.002 1.00 95.75 225 HIS A O 1
ATOM 1810 N N . ASN A 1 226 ? 20.772 2.992 -11.171 1.00 95.06 226 ASN A N 1
ATOM 1811 C CA . ASN A 1 226 ? 22.190 3.257 -11.417 1.00 95.06 226 ASN A CA 1
ATOM 1812 C C . ASN A 1 226 ? 22.679 2.605 -12.712 1.00 95.06 226 ASN A C 1
ATOM 1814 O O . ASN A 1 226 ? 23.473 3.202 -13.437 1.00 95.06 226 ASN A O 1
ATOM 1818 N N . LEU A 1 227 ? 22.201 1.397 -13.007 1.00 93.75 227 LEU A N 1
ATOM 1819 C CA . LEU A 1 227 ? 22.559 0.654 -14.206 1.00 93.75 227 LEU A CA 1
ATOM 1820 C C . LEU A 1 227 ? 22.073 1.386 -15.466 1.00 93.75 227 LEU A C 1
ATOM 1822 O O . LEU A 1 227 ? 22.881 1.671 -16.350 1.00 93.75 227 LEU A O 1
ATOM 1826 N N . VAL A 1 228 ? 20.799 1.783 -15.507 1.00 94.19 228 VAL A N 1
ATOM 1827 C CA . VAL A 1 228 ? 20.222 2.556 -16.622 1.00 94.19 228 VAL A CA 1
ATOM 1828 C C . VAL A 1 228 ? 20.955 3.884 -16.795 1.00 94.19 228 VAL A C 1
ATOM 1830 O O . VAL A 1 228 ? 21.388 4.217 -17.897 1.00 94.19 228 VAL A O 1
ATOM 1833 N N . THR A 1 229 ? 21.183 4.613 -15.699 1.00 94.25 229 THR A N 1
ATOM 1834 C CA . THR A 1 229 ? 21.906 5.895 -15.733 1.00 94.25 229 THR A CA 1
ATOM 1835 C C . THR A 1 229 ? 23.311 5.730 -16.309 1.00 94.25 229 THR A C 1
ATOM 1837 O O . THR A 1 229 ? 23.719 6.493 -17.182 1.00 94.25 229 THR A O 1
ATOM 1840 N N . LYS A 1 230 ? 24.052 4.715 -15.850 1.00 93.12 230 LYS A N 1
ATOM 1841 C CA . LYS A 1 230 ? 25.432 4.459 -16.274 1.00 93.12 230 LYS A CA 1
ATOM 1842 C C . LYS A 1 230 ? 25.527 4.149 -17.767 1.00 93.12 230 LYS A C 1
ATOM 1844 O O . LYS A 1 230 ? 26.397 4.700 -18.437 1.00 93.12 230 LYS A O 1
ATOM 1849 N N . TYR A 1 231 ? 24.675 3.262 -18.278 1.00 92.56 231 TYR A N 1
ATOM 1850 C CA . TYR A 1 231 ? 24.787 2.791 -19.661 1.00 92.56 231 TYR A CA 1
ATOM 1851 C C . TYR A 1 231 ? 24.097 3.713 -20.675 1.00 92.56 231 TYR A C 1
ATOM 1853 O O . TYR A 1 231 ? 24.531 3.758 -21.827 1.00 92.56 231 TYR A O 1
ATOM 1861 N N . CYS A 1 232 ? 23.108 4.510 -20.253 1.00 92.31 232 CYS A N 1
ATOM 1862 C CA . CYS A 1 232 ? 22.346 5.378 -21.155 1.00 92.31 232 CYS A CA 1
ATOM 1863 C C . CYS A 1 232 ? 22.664 6.877 -21.070 1.00 92.31 232 CYS A C 1
ATOM 1865 O O . CYS A 1 232 ? 22.093 7.648 -21.839 1.00 92.31 232 CYS A O 1
ATOM 1867 N N . ALA A 1 233 ? 23.620 7.302 -20.232 1.00 86.94 233 ALA A N 1
ATOM 1868 C CA . ALA A 1 233 ? 23.974 8.716 -20.018 1.00 86.94 233 ALA A CA 1
ATOM 1869 C C . ALA A 1 233 ? 24.158 9.559 -21.302 1.00 86.94 233 ALA A C 1
ATOM 1871 O O . ALA A 1 233 ? 23.826 10.738 -21.303 1.00 86.94 233 ALA A O 1
ATOM 1872 N N . ASN A 1 234 ? 24.654 8.962 -22.396 1.00 81.81 234 ASN A N 1
ATOM 1873 C CA . ASN A 1 234 ? 24.906 9.637 -23.683 1.00 81.81 234 ASN A CA 1
ATOM 1874 C C . ASN A 1 234 ? 24.098 9.037 -24.855 1.00 81.81 234 ASN A C 1
ATOM 1876 O O . ASN A 1 234 ? 24.467 9.182 -26.025 1.00 81.81 234 ASN A O 1
ATOM 1880 N N . GLN A 1 235 ? 23.046 8.281 -24.543 1.00 77.38 235 GLN A N 1
ATOM 1881 C CA . GLN A 1 235 ? 22.324 7.418 -25.485 1.00 77.38 235 GLN A CA 1
ATOM 1882 C C . GLN A 1 235 ? 20.816 7.711 -25.512 1.00 77.38 235 GLN A C 1
ATOM 1884 O O . GLN A 1 235 ? 20.058 6.902 -26.040 1.00 77.38 235 GLN A O 1
ATOM 1889 N N . THR A 1 236 ? 20.359 8.843 -24.963 1.00 64.12 236 THR A N 1
ATOM 1890 C CA . THR A 1 236 ? 18.929 9.180 -24.913 1.00 64.12 236 THR A CA 1
ATOM 1891 C C . THR A 1 236 ? 18.311 9.122 -26.315 1.00 64.12 236 THR A C 1
ATOM 1893 O O . THR A 1 236 ? 18.739 9.842 -27.217 1.00 64.12 236 THR A O 1
ATOM 1896 N N . GLY A 1 237 ? 17.330 8.234 -26.506 1.00 62.69 237 GLY A N 1
ATOM 1897 C CA . GLY A 1 237 ? 16.637 8.044 -27.786 1.00 62.69 237 GLY A CA 1
ATOM 1898 C C . GLY A 1 237 ? 17.365 7.171 -28.818 1.00 62.69 237 GLY A C 1
ATOM 1899 O O . GLY A 1 237 ? 16.926 7.116 -29.964 1.00 62.69 237 GLY A O 1
ATOM 1900 N N . LYS A 1 238 ? 18.461 6.495 -28.449 1.00 76.19 238 LYS A N 1
ATOM 1901 C CA . LYS A 1 238 ? 19.118 5.483 -29.292 1.00 76.19 238 LYS A CA 1
ATOM 1902 C C . LYS A 1 238 ? 18.690 4.078 -28.870 1.00 76.19 238 LYS A C 1
ATOM 1904 O O . LYS A 1 238 ? 18.711 3.765 -27.681 1.00 76.19 238 LYS A O 1
ATOM 1909 N N . ASP A 1 239 ? 18.424 3.211 -29.844 1.00 84.12 239 ASP A N 1
ATOM 1910 C CA . ASP A 1 239 ? 18.089 1.789 -29.640 1.00 84.12 239 ASP A CA 1
ATOM 1911 C C . ASP A 1 239 ? 19.327 0.934 -29.321 1.00 84.12 239 ASP A C 1
ATOM 1913 O O . ASP A 1 239 ? 19.543 -0.148 -29.869 1.00 84.12 239 ASP A O 1
ATOM 1917 N N . THR A 1 240 ? 20.186 1.433 -28.436 1.00 90.44 240 THR A N 1
ATOM 1918 C CA . THR A 1 240 ? 21.298 0.647 -27.910 1.00 90.44 240 THR A CA 1
ATOM 1919 C C . THR A 1 240 ? 20.754 -0.290 -26.849 1.00 90.44 240 THR A C 1
ATOM 1921 O O . THR A 1 240 ? 20.239 0.163 -25.826 1.00 90.44 240 THR A O 1
ATOM 1924 N N . TYR A 1 241 ? 20.885 -1.587 -27.105 1.00 92.12 241 TYR A N 1
ATOM 1925 C CA . TYR A 1 241 ? 20.502 -2.631 -26.170 1.00 92.12 241 TYR A CA 1
ATOM 1926 C C . TYR A 1 241 ? 21.603 -2.872 -25.132 1.00 92.12 241 TYR A C 1
ATOM 1928 O O . TYR A 1 241 ? 22.779 -3.020 -25.475 1.00 92.12 241 TYR A O 1
ATOM 1936 N N . VAL A 1 242 ? 21.212 -2.948 -23.864 1.00 91.06 242 VAL A N 1
ATOM 1937 C CA . VAL A 1 242 ? 22.076 -3.256 -22.725 1.00 91.06 242 VAL A CA 1
ATOM 1938 C C . VAL A 1 242 ? 21.648 -4.605 -22.159 1.00 91.06 242 VAL A C 1
ATOM 1940 O O . VAL A 1 242 ? 20.557 -4.728 -21.614 1.00 91.06 242 VAL A O 1
ATOM 1943 N N . MET A 1 243 ? 22.511 -5.619 -22.265 1.00 90.88 243 MET A N 1
ATOM 1944 C CA . MET A 1 243 ? 22.320 -6.894 -21.562 1.00 90.88 243 MET A CA 1
ATOM 1945 C C . MET A 1 243 ? 22.631 -6.695 -20.073 1.00 90.88 243 MET A C 1
ATOM 1947 O O . MET A 1 243 ? 23.676 -6.140 -19.726 1.00 90.88 243 MET A O 1
ATOM 1951 N N . VAL A 1 244 ? 21.755 -7.180 -19.194 1.00 87.75 244 VAL A N 1
ATOM 1952 C CA . VAL A 1 244 ? 22.022 -7.238 -17.752 1.00 87.75 244 VAL A CA 1
ATOM 1953 C C . VAL A 1 244 ? 22.523 -8.641 -17.430 1.00 87.75 244 VAL A C 1
ATOM 1955 O O . VAL A 1 244 ? 21.762 -9.604 -17.433 1.00 87.75 244 VAL A O 1
ATOM 1958 N N . GLU A 1 245 ? 23.826 -8.780 -17.195 1.00 81.50 245 GLU A N 1
ATOM 1959 C CA . GLU A 1 245 ? 24.380 -10.051 -16.733 1.00 81.50 245 GLU A CA 1
ATOM 1960 C C . GLU A 1 245 ? 23.962 -10.279 -15.272 1.00 81.50 245 GLU A C 1
ATOM 1962 O O . GLU A 1 245 ? 24.217 -9.451 -14.395 1.00 81.50 245 GLU A O 1
ATOM 1967 N N . ASN A 1 246 ? 23.309 -11.412 -14.998 1.00 65.56 246 ASN A N 1
ATOM 1968 C CA . ASN A 1 246 ? 22.914 -11.842 -13.651 1.00 65.56 246 ASN A CA 1
ATOM 1969 C C . ASN A 1 246 ? 24.126 -12.328 -12.830 1.00 65.56 246 ASN A C 1
ATOM 1971 O O . ASN A 1 246 ? 24.095 -13.404 -12.240 1.00 65.56 246 ASN A O 1
ATOM 1975 N N . THR A 1 247 ? 25.223 -11.573 -12.813 1.00 52.69 247 THR A N 1
ATOM 1976 C CA . THR A 1 247 ? 26.488 -12.011 -12.202 1.00 52.69 247 THR A CA 1
ATOM 1977 C C . THR A 1 247 ? 26.586 -11.768 -10.698 1.00 52.69 247 THR A C 1
ATOM 1979 O O . THR A 1 247 ? 27.503 -12.294 -10.085 1.00 52.69 247 THR A O 1
ATOM 1982 N N . ASP A 1 248 ? 25.636 -11.057 -10.076 1.00 48.12 248 ASP A N 1
ATOM 1983 C CA . ASP A 1 248 ? 25.734 -10.679 -8.652 1.00 48.12 248 ASP A CA 1
ATOM 1984 C C . ASP A 1 248 ? 24.504 -11.055 -7.808 1.00 48.12 248 ASP A C 1
ATOM 1986 O O . ASP A 1 248 ? 24.148 -10.330 -6.877 1.00 48.12 248 ASP A O 1
ATOM 1990 N N . ILE A 1 249 ? 23.824 -12.163 -8.109 1.00 50.78 249 ILE A N 1
ATOM 1991 C CA . ILE A 1 249 ? 22.977 -12.812 -7.093 1.00 50.78 249 ILE A CA 1
ATOM 1992 C C . ILE A 1 249 ? 23.821 -13.904 -6.433 1.00 50.78 249 ILE A C 1
ATOM 1994 O O . ILE A 1 249 ? 23.526 -15.091 -6.532 1.00 50.78 249 ILE A O 1
ATOM 1998 N N . ASP A 1 250 ? 24.912 -13.498 -5.782 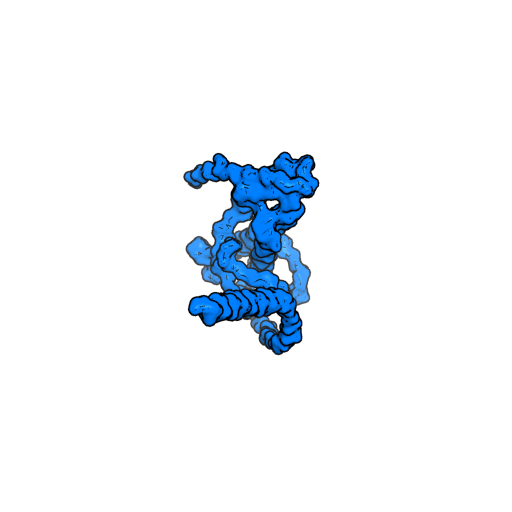1.00 44.41 250 ASP A N 1
ATOM 1999 C CA . ASP A 1 250 ? 25.526 -14.328 -4.750 1.00 44.41 250 ASP A CA 1
ATOM 2000 C C . ASP A 1 250 ? 24.546 -14.323 -3.569 1.00 44.41 250 ASP A C 1
ATOM 2002 O O . ASP A 1 250 ? 24.554 -13.435 -2.714 1.00 44.41 250 ASP A O 1
ATOM 2006 N N . ASP A 1 251 ? 23.637 -15.301 -3.586 1.00 43.75 251 ASP A N 1
ATOM 2007 C CA . ASP A 1 251 ? 22.713 -15.669 -2.513 1.00 43.75 251 ASP A CA 1
ATOM 2008 C C . ASP A 1 251 ? 23.543 -16.189 -1.325 1.00 43.75 251 ASP A C 1
ATOM 2010 O O . ASP A 1 251 ? 23.549 -17.376 -1.003 1.00 43.75 251 ASP A O 1
ATOM 2014 N N . LYS A 1 252 ? 24.310 -15.306 -0.674 1.00 42.19 252 LYS A N 1
ATOM 2015 C CA . LYS A 1 252 ? 24.841 -15.562 0.666 1.00 42.19 252 LYS A CA 1
ATOM 2016 C C . LYS A 1 252 ? 23.678 -15.453 1.648 1.00 42.19 252 LYS A C 1
ATOM 2018 O O . LYS A 1 252 ? 23.525 -14.446 2.334 1.00 42.19 252 LYS A O 1
ATOM 2023 N N . ARG A 1 253 ? 22.835 -16.486 1.674 1.00 42.69 253 ARG A N 1
ATOM 2024 C CA . ARG A 1 253 ? 21.981 -16.772 2.829 1.00 42.69 253 ARG A CA 1
ATOM 2025 C C . ARG A 1 253 ? 22.887 -17.259 3.948 1.00 42.69 253 ARG A C 1
ATOM 2027 O O . ARG A 1 253 ? 23.307 -18.415 3.937 1.00 42.69 253 ARG A O 1
ATOM 2034 N N . GLU A 1 254 ? 23.209 -16.352 4.858 1.00 38.00 254 GLU A N 1
ATOM 2035 C CA . GLU A 1 254 ? 23.474 -16.696 6.257 1.00 38.00 254 GLU A CA 1
ATOM 2036 C C . GLU A 1 254 ? 22.153 -16.688 7.032 1.00 38.00 254 GLU A C 1
ATOM 2038 O O . GLU A 1 254 ? 21.312 -15.799 6.753 1.00 38.00 254 GLU A O 1
#

Sequence (254 aa):
MRSSIVMVYLIFLLSIAMLLSACLQLLQPREAQTGSSPETTAPELVFGKVNTFRDGFMEMKKIDEKYNTDFHKERLGKLVVDSRDMPAMEEDIYKLLEHITGTRNIDFEKVSHKRNKTETDLVLLFIATRLKMLESELYFQLGYKYGNAGLVGDGFFCSEQPYIFESLDAFNASVRKGLDASYYMDVMLTQTNEITHALVGIDEGKPEFYKIPFQTMGAQLRKNHNLVTKYCANQTGKDTYVMVENTDIDDKRE

Secondary structure (DSSP, 8-state):
-HHHHHHHHHHHHHHHHHHHHHHHHHSS-------------PPPP------SHHHHHHHHHHHHHHTT--TTT-BTTTB---TTTHHHHHHHHHHHHHHHHS-S---HHHHHT-SS--HHHHHHHHHHHHHHHHHHHHHHHHTTTTGGGG--SSEEEGGGHHHHHHHHHHHHHHHHHHHHHHHHHHHHHHT--HHHHHHH--GGGS-GGGGS-HHHHHHHHHHHHHHHHHHHTT-TT---EEE---TT------

Nearest PDB structures (foldseek):
  8j7w-assembly1_A  TM=2.320E-01  e=5.982E+00  Homo sapiens

Foldseek 3Di:
DVVVVVVVVVVVVVVVVVVVVVVVVVPPPPPPPPPVPPPPPQDDDDQDDDDALVSLLVSLVVLCVSQVHDQQADAQPPDARDLVCLVVSLVSLLVSVCVLPVDSDDDLVVLLPDPAHDRSSLSSLLSLLVNLQSLLNNLSVQLCVPPCLLDCDFWHFLQSLVSVVSSLVSNLSSLVSLVSSVSSVVSSVVNDDVVSCVSCDDDVSHRNSNVDPSVVSNVVSVVSNVVSCVVNVPPHNHRDMDGDPPPPPPVPDD

Mean predicted aligned error: 9.71 Å

pLDDT: mean 88.45, std 14.83, range [38.0, 98.62]